Protein AF-A0A1S9B1S0-F1 (afdb_monomer)

pLDDT: mean 90.1, std 12.8, range [35.91, 98.56]

Foldseek 3Di:
DLDQQLLLLLQVVVCVVVVADSLLLSLLLSQLQVVCLVVLARDDRLCLDPVNLVVGQQVVSVVVSCLCLPFFLQLVLQLDDLLLQQLCAVVNPDHDPDDDDPSVVRSSVSSSSSNVSNLQLVLQQDCPRVVCVVPVQQQDWDQDPPPGTDGNSPVVVVVSSVVSVVSVVVVSVVSSVPGDGHQFGNHDDPSVVLVCCLQVVLQVQQLVQLVVPADPPPDPVSVVRSVSSSVSSSVSSSVVSSNVSRVVLVVCLPPVGNPGPNPPVVVPD

Solvent-accessible surface area (backbone atoms only — not comparable to full-atom values): 13798 Å² total; per-residue (Å²): 68,87,46,54,90,16,36,35,47,75,36,51,65,50,24,66,76,69,70,34,52,58,68,37,22,35,44,11,16,39,23,36,56,45,51,17,44,76,67,43,34,95,62,73,62,57,28,76,34,80,6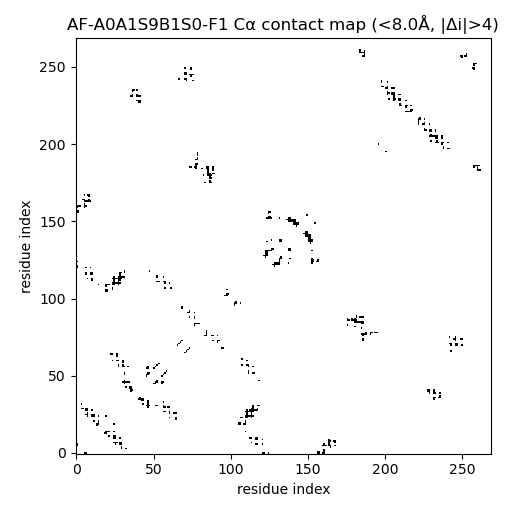6,18,42,62,75,41,20,42,58,51,30,53,50,51,50,47,46,36,70,74,36,27,46,49,48,55,35,20,64,41,59,71,79,54,12,16,22,43,30,60,72,41,70,52,79,74,75,78,46,76,66,70,42,40,50,48,44,52,50,16,20,49,55,10,31,50,44,32,51,61,51,32,17,49,33,36,89,84,14,68,50,20,68,74,38,64,72,29,63,39,71,38,85,33,92,97,66,60,62,44,35,39,17,53,52,49,13,56,48,46,21,55,51,18,42,53,50,46,52,52,49,52,55,54,52,44,73,68,36,72,68,43,98,63,36,60,58,51,87,61,37,68,57,55,51,47,51,42,53,51,48,12,46,51,52,7,50,54,49,19,66,72,72,39,65,75,81,81,43,72,67,32,45,51,52,29,52,47,25,26,52,32,28,22,54,39,40,36,51,52,44,42,46,54,49,13,50,54,49,52,63,75,15,51,99,85,46,53,75,62,73,75,70,77,82,70,81,79,120

Mean predicted aligned error: 5.95 Å

Sequence (269 aa):
MPFTFSHPAAALPLARWLRLSPSALFVGSLSPDFIYFLQLRASGEFGHTLPGLFLFCLPLSLLVLWLWHRVVKGPAVALLPAWAARRAAQAAAEPYPFGPGRRMLAVCTAVLVGAVTHDVWDAFTHQDGWVALHWPVLLRELPFPGFGTMPVYKLGQLGSTAVGGLLLAWWSWRWLRRQPPAPTAPALAGRIGWLATLLIGAAVLAVSYARWVAPPLESYLALRLFVLSIIVAFCSALWVGLLLFGWWYQQKAGPTGPALVRNSAAEQA

Radius of gyrati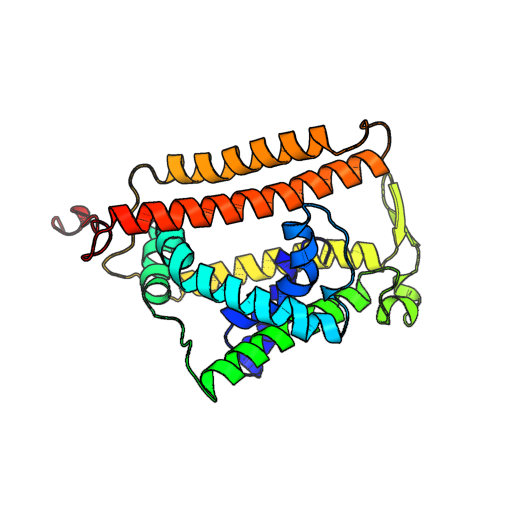on: 20.63 Å; Cα contacts (8 Å, |Δi|>4): 372; chains: 1; bounding box: 52×48×60 Å

Secondary structure (DSSP, 8-state):
--SGGGTHHHHHHHHHHTT--HHHHHHHHHSTTHHHHHHTSS---GGGSHHHIIIIIHHHHHHHHHHIIIIIHHHHHHTS-HHHHHHHHHHHHSPP---TTHHHHHHHHHHHHHHHHHHHHHTTTSTT-HHHHH-GGGG-EEEETTTEEEEHHHHHHHHHHHHHHHHHHHHHHHHHHHSPPPSS----TTHHHHHHHHHHHHHHHHHHHHHHHSPPS-SHHHHHHHHHHHHHHHHHHHHHHHHHHHHHHHHHH-TT-S-----GGGS--

Structure (mmCIF, N/CA/C/O backbone):
data_AF-A0A1S9B1S0-F1
#
_entry.id   AF-A0A1S9B1S0-F1
#
loop_
_atom_site.group_PDB
_atom_site.id
_atom_site.type_symbol
_atom_site.label_atom_id
_atom_site.label_alt_id
_atom_site.label_comp_id
_atom_site.label_asym_id
_atom_site.label_entity_id
_atom_site.label_seq_id
_atom_site.pdbx_PDB_ins_code
_atom_site.Cartn_x
_atom_site.Cartn_y
_atom_site.Cartn_z
_atom_site.occupancy
_atom_site.B_iso_or_equiv
_atom_site.auth_seq_id
_atom_site.auth_comp_id
_atom_site.auth_asym_id
_atom_site.auth_atom_id
_atom_site.pdbx_PDB_model_num
ATOM 1 N N . MET A 1 1 ? 0.860 -1.647 -12.698 1.00 60.78 1 MET A N 1
ATOM 2 C CA . MET A 1 1 ? 0.819 -0.178 -12.450 1.00 60.78 1 MET A CA 1
ATOM 3 C C . MET A 1 1 ? 2.111 0.187 -11.732 1.00 60.78 1 MET A C 1
ATOM 5 O O . MET A 1 1 ? 2.454 -0.504 -10.791 1.00 60.78 1 MET A O 1
ATOM 9 N N . PRO A 1 2 ? 2.853 1.234 -12.126 1.00 69.56 2 PRO A N 1
ATOM 10 C CA . PRO A 1 2 ? 4.216 1.452 -11.637 1.00 69.56 2 PRO A CA 1
ATOM 11 C C . PRO A 1 2 ? 4.242 1.759 -10.137 1.00 69.56 2 PRO A C 1
ATOM 13 O O . PRO A 1 2 ? 5.263 1.572 -9.484 1.00 69.56 2 PRO A O 1
ATOM 16 N N . PHE A 1 3 ? 3.119 2.233 -9.592 1.00 81.12 3 PHE A N 1
ATOM 17 C CA . PHE A 1 3 ? 2.922 2.371 -8.162 1.00 81.12 3 PHE A CA 1
ATOM 18 C C . PHE A 1 3 ? 1.945 1.309 -7.646 1.00 81.12 3 PHE A C 1
ATOM 20 O O . PHE A 1 3 ? 0.731 1.427 -7.855 1.00 81.12 3 PHE A O 1
ATOM 27 N N . THR A 1 4 ? 2.479 0.326 -6.913 1.00 85.50 4 THR A N 1
ATOM 28 C CA . THR A 1 4 ? 1.776 -0.832 -6.329 1.00 85.50 4 THR A CA 1
ATOM 29 C C . THR A 1 4 ? 0.458 -0.453 -5.652 1.00 85.50 4 THR A C 1
ATOM 31 O O . THR A 1 4 ? -0.572 -1.083 -5.874 1.00 85.50 4 THR A O 1
ATOM 34 N N . PHE A 1 5 ? 0.434 0.646 -4.888 1.00 91.56 5 PHE A N 1
ATOM 35 C CA . PHE A 1 5 ? -0.751 1.089 -4.140 1.00 91.56 5 PHE A CA 1
ATOM 36 C C . PHE A 1 5 ? -1.929 1.558 -5.010 1.00 91.56 5 PHE A C 1
ATOM 38 O O . PHE A 1 5 ? -2.992 1.869 -4.476 1.00 91.56 5 PHE A O 1
ATOM 45 N N . SER A 1 6 ? -1.772 1.584 -6.336 1.00 94.38 6 SER A N 1
ATOM 46 C CA . SER A 1 6 ? -2.860 1.848 -7.286 1.00 94.38 6 SER A CA 1
ATOM 47 C C . SER A 1 6 ? -3.636 0.576 -7.664 1.00 94.38 6 SER A C 1
ATOM 49 O O . SER A 1 6 ? -4.813 0.670 -8.012 1.00 94.38 6 SER A O 1
ATOM 51 N N . HIS A 1 7 ? -3.023 -0.612 -7.550 1.00 93.75 7 HIS A N 1
ATOM 52 C CA . HIS A 1 7 ? -3.628 -1.898 -7.931 1.00 93.75 7 HIS A CA 1
ATOM 53 C C . HIS A 1 7 ? -4.965 -2.221 -7.249 1.00 93.75 7 HIS A C 1
ATOM 55 O O . HIS A 1 7 ? -5.849 -2.757 -7.927 1.00 93.75 7 HIS A O 1
ATOM 61 N N . PRO A 1 8 ? -5.202 -1.847 -5.973 1.00 96.25 8 PRO A N 1
ATOM 62 C CA . PRO A 1 8 ? -6.504 -2.051 -5.353 1.00 96.25 8 PRO A CA 1
ATOM 63 C C . PRO A 1 8 ? -7.670 -1.426 -6.131 1.00 96.25 8 PRO A C 1
ATOM 65 O O . PRO A 1 8 ? -8.799 -1.896 -6.001 1.00 96.25 8 PRO A O 1
ATOM 68 N N . ALA A 1 9 ? -7.428 -0.407 -6.969 1.00 95.81 9 ALA A N 1
ATOM 69 C CA . ALA A 1 9 ? -8.456 0.190 -7.820 1.00 95.81 9 ALA A CA 1
ATOM 70 C C . ALA A 1 9 ? -9.045 -0.815 -8.824 1.00 95.81 9 ALA A C 1
ATOM 72 O O . ALA A 1 9 ? -10.255 -0.810 -9.047 1.00 95.81 9 ALA A O 1
ATOM 73 N N . ALA A 1 10 ? -8.208 -1.693 -9.389 1.00 93.75 10 ALA A N 1
ATOM 74 C CA . ALA A 1 10 ? -8.637 -2.740 -10.314 1.00 93.75 10 ALA A CA 1
ATOM 75 C C . ALA A 1 10 ? -9.393 -3.865 -9.589 1.00 93.75 10 ALA A C 1
ATOM 77 O O . ALA A 1 10 ? -10.340 -4.432 -10.131 1.00 93.75 10 ALA A O 1
ATOM 78 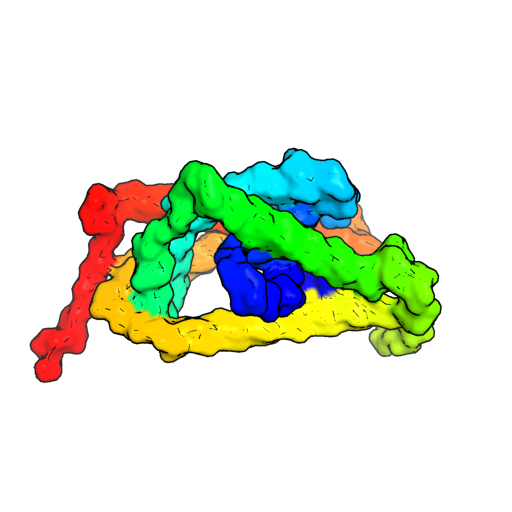N N . ALA A 1 11 ? -9.022 -4.154 -8.338 1.00 94.69 11 ALA A N 1
ATOM 79 C CA . ALA A 1 11 ? -9.658 -5.201 -7.543 1.00 94.69 11 ALA A CA 1
ATOM 80 C C . ALA A 1 11 ? -10.982 -4.749 -6.900 1.00 94.69 11 ALA A C 1
ATOM 82 O O . ALA A 1 11 ? -11.899 -5.548 -6.722 1.00 94.69 11 ALA A O 1
ATOM 83 N N . LEU A 1 12 ? -11.131 -3.464 -6.573 1.00 93.19 12 LEU A N 1
ATOM 84 C CA . LEU A 1 12 ? -12.275 -2.926 -5.831 1.00 93.19 12 LEU A CA 1
ATOM 85 C C . LEU A 1 12 ? -13.670 -3.319 -6.384 1.00 93.19 12 LEU A C 1
ATOM 87 O O . LEU A 1 12 ? -14.536 -3.651 -5.567 1.00 93.19 12 LEU A O 1
ATOM 91 N N . PRO A 1 13 ? -13.936 -3.342 -7.708 1.00 93.50 13 PRO A N 1
ATOM 92 C CA . PRO A 1 13 ? -15.216 -3.822 -8.240 1.00 93.50 13 PRO A CA 1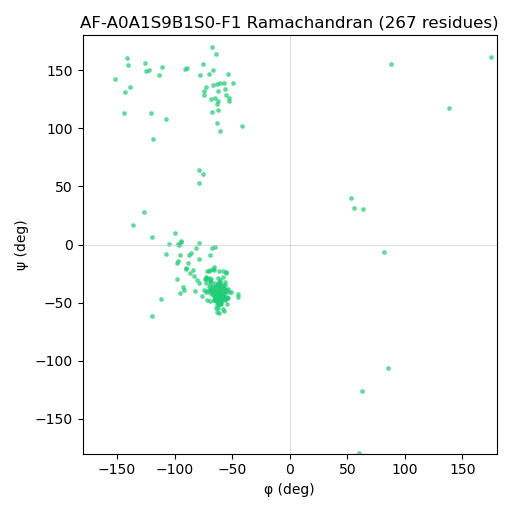
ATOM 93 C C . PRO A 1 13 ? -15.537 -5.274 -7.844 1.00 93.50 13 PRO A C 1
ATOM 95 O O . PRO A 1 13 ? -16.690 -5.595 -7.536 1.00 93.50 13 PRO A O 1
ATOM 98 N N . LEU A 1 14 ? -14.515 -6.134 -7.769 1.00 93.75 14 LEU A N 1
ATOM 99 C CA . LEU A 1 14 ? -14.654 -7.545 -7.400 1.00 93.75 14 LEU A CA 1
ATOM 100 C C . LEU A 1 14 ? -15.039 -7.721 -5.930 1.00 93.75 14 LEU A C 1
ATOM 102 O O . LEU A 1 14 ? -15.781 -8.649 -5.614 1.00 93.75 14 LEU A O 1
ATOM 106 N N . ALA A 1 15 ? -14.624 -6.806 -5.042 1.00 91.81 15 ALA A N 1
ATOM 107 C CA . ALA A 1 15 ? -15.026 -6.838 -3.633 1.00 91.81 15 ALA A CA 1
ATOM 108 C C . ALA A 1 15 ? -16.553 -6.876 -3.491 1.00 91.81 15 ALA A C 1
ATOM 110 O O . ALA A 1 15 ? -17.106 -7.673 -2.734 1.00 91.81 15 ALA A O 1
ATOM 111 N N . ARG A 1 16 ? -17.251 -6.034 -4.263 1.00 88.75 16 ARG A N 1
ATOM 112 C CA . ARG A 1 16 ? -18.715 -5.961 -4.235 1.00 88.75 16 ARG A CA 1
ATOM 113 C C . ARG A 1 16 ? -19.358 -7.126 -4.979 1.00 88.75 16 ARG A C 1
ATOM 115 O O . ARG A 1 16 ? -20.323 -7.689 -4.470 1.00 88.75 16 ARG A O 1
ATOM 122 N N . TRP A 1 17 ? -18.850 -7.466 -6.163 1.00 90.50 17 TRP A N 1
ATOM 123 C CA . TRP A 1 17 ? -19.460 -8.490 -7.013 1.00 90.50 17 TRP A CA 1
ATOM 124 C C . TRP A 1 17 ? -19.369 -9.889 -6.397 1.00 90.50 17 TRP A C 1
ATOM 126 O O . TRP A 1 17 ? -20.365 -10.605 -6.336 1.00 90.50 17 TRP A O 1
ATOM 136 N N . LEU A 1 18 ? -18.205 -10.229 -5.843 1.00 92.31 18 LEU A N 1
ATOM 137 C CA . LEU A 1 18 ? -17.923 -11.532 -5.240 1.00 92.31 18 LEU A CA 1
ATOM 138 C C . LEU A 1 18 ? -18.156 -11.557 -3.720 1.00 92.31 18 LEU A C 1
ATOM 140 O O . LEU A 1 18 ? -17.917 -12.575 -3.077 1.00 92.31 18 LEU A O 1
ATOM 144 N N . ARG A 1 19 ? -18.627 -10.444 -3.133 1.00 92.19 19 ARG A N 1
ATOM 145 C CA . ARG A 1 19 ? -18.838 -10.271 -1.681 1.00 92.19 19 ARG A CA 1
ATOM 146 C C . ARG A 1 19 ? -17.582 -10.593 -0.856 1.00 92.19 19 ARG A C 1
ATOM 148 O O . ARG A 1 19 ? -17.660 -11.199 0.212 1.00 92.19 19 ARG A O 1
ATOM 155 N N . LEU A 1 20 ? -16.423 -10.179 -1.361 1.00 94.00 20 LEU A N 1
ATOM 156 C CA . LEU A 1 20 ? -15.123 -10.387 -0.729 1.00 94.00 20 LEU A CA 1
ATOM 157 C C . LEU A 1 20 ? -14.787 -9.231 0.210 1.00 94.00 20 LEU A C 1
ATOM 159 O O . LEU A 1 20 ? -15.201 -8.091 -0.005 1.00 94.00 20 LEU A O 1
ATOM 163 N N . SER A 1 21 ? -13.993 -9.515 1.243 1.00 94.75 21 SER A N 1
ATOM 164 C CA . SER A 1 21 ? -13.505 -8.474 2.147 1.00 94.75 21 SER A CA 1
ATOM 165 C C . SER A 1 21 ? -12.622 -7.476 1.387 1.00 94.75 21 SER A C 1
ATOM 167 O O . SER A 1 21 ? -11.574 -7.884 0.876 1.00 94.75 21 SER A O 1
ATOM 169 N N . PRO A 1 22 ? -12.969 -6.172 1.364 1.00 94.88 22 PRO A N 1
ATOM 170 C CA . PRO A 1 22 ? -12.142 -5.161 0.714 1.00 94.88 22 PRO A CA 1
ATOM 171 C C . PRO A 1 22 ? -10.726 -5.103 1.288 1.00 94.88 22 PRO A C 1
ATOM 173 O O . PRO A 1 22 ? -9.777 -4.961 0.533 1.00 94.88 22 PRO A O 1
ATOM 176 N N . SER A 1 23 ? -10.562 -5.278 2.606 1.00 96.12 23 SER A N 1
ATOM 177 C CA . SER A 1 23 ? -9.239 -5.219 3.239 1.00 96.12 23 SER A CA 1
ATOM 178 C C . SER A 1 23 ? -8.335 -6.354 2.757 1.00 96.12 23 SER A C 1
ATOM 180 O O . SER A 1 23 ? -7.196 -6.108 2.370 1.00 96.12 23 SER A O 1
ATOM 182 N N . ALA A 1 24 ? -8.849 -7.590 2.727 1.00 97.81 24 ALA A N 1
ATOM 183 C CA . ALA A 1 24 ? -8.083 -8.743 2.252 1.00 97.81 24 ALA A CA 1
ATOM 184 C C . ALA A 1 24 ? -7.783 -8.666 0.757 1.00 97.81 24 ALA A C 1
ATOM 186 O O . ALA A 1 24 ? -6.663 -8.950 0.346 1.00 97.81 24 ALA A O 1
ATOM 187 N N . LEU A 1 25 ? -8.761 -8.224 -0.032 1.00 97.56 25 LEU A N 1
ATOM 188 C CA . LEU A 1 25 ? -8.594 -8.020 -1.462 1.00 97.56 25 LEU A CA 1
ATOM 189 C C . LEU A 1 25 ? -7.535 -6.953 -1.766 1.00 97.56 25 LEU A C 1
ATOM 191 O O . LEU A 1 25 ? -6.695 -7.151 -2.638 1.00 97.56 25 LEU A O 1
ATOM 195 N N . PHE A 1 26 ? -7.544 -5.848 -1.016 1.00 97.25 26 PHE A N 1
ATOM 196 C CA . PHE A 1 26 ? -6.576 -4.765 -1.165 1.00 97.25 26 PHE A CA 1
ATOM 197 C C . PHE A 1 26 ? -5.173 -5.258 -0.839 1.00 97.25 26 PHE A C 1
ATOM 199 O O . PHE A 1 26 ? -4.303 -5.158 -1.694 1.00 97.25 26 PHE A O 1
ATOM 206 N N . VAL A 1 27 ? -4.964 -5.847 0.343 1.00 98.12 27 VAL A N 1
ATOM 207 C CA . VAL A 1 27 ? -3.648 -6.384 0.730 1.00 98.12 27 VAL A CA 1
ATOM 208 C C . VAL A 1 27 ? -3.169 -7.435 -0.275 1.00 98.12 27 VAL A C 1
ATOM 210 O O . VAL A 1 27 ? -2.025 -7.365 -0.709 1.00 98.12 27 VAL A O 1
ATOM 213 N N . GLY A 1 28 ? -4.054 -8.329 -0.726 1.00 98.19 28 GLY A N 1
ATOM 214 C CA . GLY A 1 28 ? -3.740 -9.295 -1.778 1.00 98.19 28 GLY A CA 1
ATOM 215 C C . GLY A 1 28 ? -3.263 -8.635 -3.073 1.00 98.19 28 GLY A C 1
ATOM 216 O O . GLY A 1 28 ? -2.235 -9.027 -3.611 1.00 98.19 28 GLY A O 1
ATOM 217 N N . SER A 1 29 ? -3.930 -7.572 -3.532 1.00 97.88 29 SER A N 1
ATOM 218 C CA . SER A 1 29 ? -3.535 -6.833 -4.745 1.00 97.88 29 SER A CA 1
ATOM 219 C C . SER A 1 29 ? -2.234 -6.034 -4.630 1.00 97.88 29 SER A C 1
ATOM 221 O O . SER A 1 29 ? -1.750 -5.522 -5.634 1.00 97.88 29 SER A O 1
ATOM 223 N N . LEU A 1 30 ? -1.666 -5.910 -3.429 1.00 97.75 30 LEU A N 1
ATOM 224 C CA . LEU A 1 30 ? -0.335 -5.332 -3.212 1.00 97.75 30 LEU A CA 1
ATOM 225 C C . LEU A 1 30 ? 0.750 -6.410 -3.074 1.00 97.75 30 LEU A C 1
ATOM 227 O O . LEU A 1 30 ? 1.934 -6.094 -3.116 1.00 97.75 30 LEU A O 1
ATOM 231 N N . SER A 1 31 ? 0.349 -7.660 -2.835 1.00 98.06 31 SER A N 1
ATOM 232 C CA . SER A 1 31 ? 1.238 -8.689 -2.303 1.00 98.06 31 SER A CA 1
ATOM 233 C C . SER A 1 31 ? 2.288 -9.265 -3.255 1.00 98.06 31 SER A C 1
ATOM 235 O O . SER A 1 31 ? 3.361 -9.584 -2.734 1.00 98.06 31 SER A O 1
ATOM 237 N N . PRO A 1 32 ? 2.082 -9.346 -4.589 1.00 97.38 32 PRO A N 1
ATOM 238 C CA . PRO A 1 32 ? 3.158 -9.746 -5.503 1.00 97.38 32 PRO A CA 1
ATOM 239 C C . PRO A 1 32 ? 4.407 -8.866 -5.353 1.00 97.38 32 PRO A C 1
ATOM 241 O O . PRO A 1 32 ? 5.521 -9.374 -5.219 1.00 97.38 32 PRO A O 1
ATOM 244 N N . ASP A 1 33 ? 4.194 -7.562 -5.175 1.00 96.56 33 ASP A N 1
ATOM 245 C CA . ASP A 1 33 ? 5.246 -6.557 -5.002 1.00 96.56 33 ASP A CA 1
ATOM 246 C C . ASP A 1 33 ? 5.807 -6.466 -3.574 1.00 96.56 33 ASP A C 1
ATOM 248 O O . ASP A 1 33 ? 6.742 -5.701 -3.323 1.00 96.56 33 ASP A O 1
ATOM 252 N N . PHE A 1 34 ? 5.287 -7.219 -2.594 1.00 97.19 34 PHE A N 1
ATOM 253 C CA . PHE A 1 34 ? 5.815 -7.161 -1.222 1.00 97.19 34 PHE A CA 1
ATOM 254 C C . PHE A 1 34 ? 7.302 -7.496 -1.140 1.00 97.19 34 PHE A C 1
ATOM 256 O O . PHE A 1 34 ? 8.000 -6.974 -0.266 1.00 97.19 34 PHE A O 1
ATOM 263 N N . ILE A 1 35 ? 7.808 -8.302 -2.075 1.00 95.75 35 ILE A N 1
ATOM 264 C CA . ILE A 1 35 ? 9.230 -8.618 -2.152 1.00 95.75 35 ILE A CA 1
ATOM 265 C C . ILE A 1 35 ? 10.080 -7.365 -2.375 1.00 95.75 35 ILE A C 1
ATOM 267 O O . ILE A 1 35 ? 11.165 -7.270 -1.801 1.00 95.75 35 ILE A O 1
ATOM 271 N N . TYR A 1 36 ? 9.554 -6.361 -3.085 1.00 94.88 36 TYR A N 1
ATOM 272 C CA . TYR A 1 36 ? 10.272 -5.115 -3.313 1.00 94.88 36 TYR A CA 1
ATOM 273 C C . TYR A 1 36 ? 10.505 -4.367 -2.008 1.00 94.88 36 TYR A C 1
ATOM 275 O O . TYR A 1 36 ? 11.621 -3.950 -1.707 1.00 94.88 36 TYR A O 1
ATOM 283 N N . PHE A 1 37 ? 9.458 -4.257 -1.191 1.00 95.94 37 PHE A N 1
ATOM 284 C CA . PHE A 1 37 ? 9.498 -3.563 0.094 1.00 95.94 37 PHE A CA 1
ATOM 285 C C . PHE A 1 37 ? 10.347 -4.300 1.132 1.00 95.94 37 PHE A C 1
ATOM 287 O O . PHE A 1 37 ? 11.032 -3.652 1.924 1.00 95.94 37 PHE A O 1
ATOM 294 N N . LEU A 1 38 ? 10.350 -5.636 1.110 1.00 95.50 38 LEU A N 1
ATOM 295 C CA . LEU A 1 38 ? 11.205 -6.443 1.984 1.00 95.50 38 LEU A CA 1
ATOM 296 C C . LEU A 1 38 ? 12.688 -6.336 1.610 1.00 95.50 38 LEU A C 1
ATOM 298 O O . LEU A 1 38 ? 13.537 -6.277 2.495 1.00 95.50 38 LEU A O 1
ATOM 302 N N . GLN A 1 39 ? 13.004 -6.296 0.314 1.00 94.81 39 GLN A N 1
ATOM 303 C CA . GLN A 1 39 ? 14.382 -6.202 -0.180 1.00 94.81 39 GLN A CA 1
ATOM 304 C C . GLN A 1 39 ? 14.887 -4.761 -0.317 1.00 94.81 39 GLN A C 1
ATOM 306 O O . GLN A 1 39 ? 16.074 -4.553 -0.572 1.00 94.81 39 GLN A O 1
ATOM 311 N N . LEU A 1 40 ? 13.996 -3.774 -0.170 1.00 94.44 40 LEU A N 1
ATOM 312 C CA . LEU A 1 40 ? 14.238 -2.359 -0.461 1.00 94.44 40 LEU A CA 1
ATOM 313 C C . LEU A 1 40 ? 14.719 -2.115 -1.905 1.00 94.44 40 LEU A C 1
ATOM 315 O O . LEU A 1 40 ? 15.491 -1.196 -2.176 1.00 94.44 40 LEU A O 1
ATOM 319 N N . ARG A 1 41 ? 14.269 -2.958 -2.842 1.00 91.25 41 ARG A N 1
ATOM 320 C CA . ARG A 1 41 ? 14.666 -2.951 -4.256 1.00 91.25 41 ARG A CA 1
ATOM 321 C C . ARG A 1 41 ? 13.467 -3.300 -5.123 1.00 91.25 41 ARG A C 1
ATOM 323 O O . ARG A 1 41 ? 12.810 -4.292 -4.857 1.00 91.25 41 ARG A O 1
ATOM 330 N N . ALA A 1 42 ? 13.198 -2.529 -6.173 1.00 88.19 42 ALA A N 1
ATOM 331 C CA . ALA A 1 42 ? 12.110 -2.800 -7.121 1.00 88.19 42 ALA A CA 1
ATOM 332 C C . ALA A 1 42 ? 12.470 -3.954 -8.086 1.00 88.19 42 ALA A C 1
ATOM 334 O O . ALA A 1 42 ? 12.616 -3.745 -9.289 1.00 88.19 42 ALA A O 1
ATOM 335 N N . SER A 1 43 ? 12.716 -5.144 -7.534 1.00 87.12 43 SER A N 1
ATOM 336 C CA . SER A 1 43 ? 13.116 -6.360 -8.247 1.00 87.12 43 SER A CA 1
ATOM 337 C C . SER A 1 43 ? 12.656 -7.612 -7.502 1.00 87.12 43 SER A C 1
ATOM 339 O O . SER A 1 43 ? 12.766 -7.664 -6.278 1.00 87.12 43 SER A O 1
ATOM 341 N N . GLY A 1 44 ? 12.228 -8.643 -8.232 1.00 87.94 44 GLY A N 1
ATOM 342 C CA . GLY A 1 44 ? 11.855 -9.938 -7.662 1.00 87.94 44 GLY A CA 1
ATOM 343 C C . GLY A 1 44 ? 10.591 -10.505 -8.296 1.00 87.94 44 GLY A C 1
ATOM 344 O O . GLY A 1 44 ? 9.521 -9.934 -8.166 1.00 87.94 44 GLY A O 1
ATOM 345 N N . GLU A 1 45 ? 10.710 -11.661 -8.943 1.00 89.75 45 GLU A N 1
ATOM 346 C CA . GLU A 1 45 ? 9.610 -12.240 -9.729 1.00 89.75 45 GLU A CA 1
ATOM 347 C C . GLU A 1 45 ? 8.807 -13.292 -8.964 1.00 89.75 45 GLU A C 1
ATOM 349 O O . GLU A 1 45 ? 7.715 -13.660 -9.387 1.00 89.75 45 GLU A O 1
ATOM 354 N N . PHE A 1 46 ? 9.319 -13.787 -7.828 1.00 94.94 46 PHE A N 1
ATOM 355 C CA . PHE A 1 46 ? 8.712 -14.933 -7.147 1.00 94.94 46 PHE A CA 1
ATOM 356 C C . PHE A 1 46 ? 7.235 -14.691 -6.822 1.00 94.94 46 PHE A C 1
ATOM 358 O O . PHE A 1 46 ? 6.427 -15.581 -7.071 1.00 94.94 46 PHE A O 1
ATOM 365 N N . GLY A 1 47 ? 6.872 -13.489 -6.358 1.00 94.12 47 GLY A N 1
ATOM 366 C CA . GLY A 1 47 ? 5.490 -13.108 -6.043 1.00 94.12 47 GLY A CA 1
ATOM 367 C C . GLY A 1 47 ? 4.515 -13.156 -7.228 1.00 94.12 47 GLY A C 1
ATOM 368 O O . GLY A 1 47 ? 3.326 -13.344 -6.995 1.00 94.12 47 GLY A O 1
ATOM 369 N N . HIS A 1 48 ? 5.015 -13.075 -8.465 1.00 95.19 48 HIS A N 1
ATOM 370 C CA . HIS A 1 48 ? 4.241 -13.147 -9.713 1.00 95.19 48 HIS A CA 1
ATOM 371 C C . HIS A 1 48 ? 4.187 -14.562 -10.315 1.00 95.19 48 HIS A C 1
ATOM 373 O O . HIS A 1 48 ? 3.650 -14.782 -11.400 1.00 95.19 48 HIS A O 1
ATOM 379 N N . THR A 1 49 ? 4.771 -15.555 -9.639 1.00 95.56 49 THR A N 1
ATOM 380 C CA . THR A 1 49 ? 4.665 -16.959 -10.050 1.00 95.56 49 THR A CA 1
ATOM 381 C C . THR A 1 49 ? 3.463 -17.618 -9.386 1.00 95.56 49 THR A C 1
ATOM 383 O O . THR A 1 49 ? 3.115 -17.295 -8.249 1.00 95.56 49 THR A O 1
ATOM 386 N N . LEU A 1 50 ? 2.873 -18.626 -10.039 1.00 96.12 50 LEU A N 1
ATOM 387 C CA . LEU A 1 50 ? 1.774 -19.389 -9.442 1.00 96.12 50 LEU A CA 1
ATOM 388 C C . LEU A 1 50 ? 2.142 -19.967 -8.055 1.00 96.12 50 LEU A C 1
ATOM 390 O O . LEU A 1 50 ? 1.350 -19.782 -7.132 1.00 96.12 50 LEU A O 1
ATOM 394 N N . PRO A 1 51 ? 3.322 -20.591 -7.835 1.00 97.88 51 PRO A N 1
ATOM 395 C CA . PRO A 1 51 ? 3.740 -20.989 -6.491 1.00 97.88 51 PRO A CA 1
ATOM 396 C C . PRO A 1 51 ? 3.884 -19.807 -5.528 1.00 97.88 51 PRO A C 1
ATOM 398 O O . PRO A 1 51 ? 3.477 -19.917 -4.375 1.00 97.88 51 PRO A O 1
ATOM 401 N N . GLY A 1 52 ? 4.415 -18.671 -5.981 1.00 98.00 52 GLY A N 1
ATOM 402 C CA . GLY A 1 52 ? 4.566 -17.473 -5.157 1.00 98.00 52 GLY A CA 1
ATOM 403 C C . GLY A 1 52 ? 3.248 -16.891 -4.665 1.00 98.00 52 GLY A C 1
ATOM 404 O O . GLY A 1 52 ? 3.177 -16.471 -3.510 1.00 98.00 52 GLY A O 1
ATOM 405 N N . LEU A 1 53 ? 2.174 -16.964 -5.457 1.00 98.12 53 LEU A N 1
ATOM 406 C CA . LEU A 1 53 ? 0.841 -16.547 -5.009 1.00 98.12 53 LEU A CA 1
ATOM 407 C C . LEU A 1 53 ? 0.411 -17.269 -3.720 1.00 98.12 53 LEU A C 1
ATOM 409 O O . LEU A 1 53 ? -0.156 -16.657 -2.810 1.00 98.12 53 LEU A O 1
ATOM 413 N N . PHE A 1 54 ? 0.723 -18.561 -3.603 1.00 98.44 54 PHE A N 1
ATOM 414 C CA . PHE A 1 54 ? 0.357 -19.370 -2.438 1.00 98.44 54 PHE A CA 1
ATOM 415 C C . PHE A 1 54 ? 1.432 -19.389 -1.347 1.00 98.44 54 PHE A C 1
ATOM 417 O O . PHE A 1 54 ? 1.093 -19.356 -0.167 1.00 98.44 54 PHE A O 1
ATOM 424 N N . LEU A 1 55 ? 2.713 -19.451 -1.716 1.00 98.19 55 LEU A N 1
ATOM 425 C CA . LEU A 1 55 ? 3.827 -19.634 -0.779 1.00 98.19 55 LEU A CA 1
ATOM 426 C C . LEU A 1 55 ? 4.400 -18.315 -0.248 1.00 98.19 55 LEU A C 1
ATOM 428 O O . LEU A 1 55 ? 5.031 -18.313 0.805 1.00 98.19 55 LEU A O 1
ATOM 432 N N . PHE A 1 56 ? 4.175 -17.199 -0.943 1.00 98.12 56 PHE A N 1
ATOM 433 C CA . PHE A 1 56 ? 4.666 -15.875 -0.560 1.00 98.12 56 PHE A CA 1
ATOM 434 C C . PHE A 1 56 ? 3.521 -14.885 -0.333 1.00 98.12 56 PHE A C 1
ATOM 436 O O . PHE A 1 56 ? 3.327 -14.413 0.790 1.00 98.12 56 PHE A O 1
ATOM 443 N N . CYS A 1 57 ? 2.719 -14.617 -1.365 1.00 98.38 57 CYS A N 1
ATOM 444 C CA . CYS A 1 57 ? 1.683 -13.587 -1.338 1.00 98.38 57 CYS A CA 1
ATOM 445 C C . CYS A 1 57 ? 0.624 -13.873 -0.272 1.00 98.38 57 CYS A C 1
ATOM 447 O O . CYS A 1 57 ? 0.307 -12.999 0.538 1.00 98.38 57 CYS A O 1
ATOM 449 N N . LEU A 1 58 ? 0.108 -15.105 -0.222 1.00 98.50 58 LEU A N 1
ATOM 450 C CA . LEU A 1 58 ? -0.902 -15.506 0.752 1.00 98.50 58 LEU A CA 1
ATOM 451 C C . LEU A 1 58 ? -0.424 -15.396 2.217 1.00 98.50 58 LEU A C 1
ATOM 453 O O . LEU A 1 58 ? -1.052 -14.642 2.966 1.00 98.50 58 LEU A O 1
ATOM 457 N N . PRO A 1 59 ? 0.652 -16.077 2.668 1.00 98.38 59 PRO A N 1
ATOM 458 C CA . PRO A 1 59 ? 1.072 -16.011 4.068 1.00 98.38 59 PRO A CA 1
ATOM 459 C C . PRO A 1 59 ? 1.476 -14.596 4.491 1.00 98.38 59 PRO A C 1
ATOM 461 O O . PRO A 1 59 ? 1.086 -14.147 5.572 1.00 98.38 59 PRO A O 1
ATOM 464 N N . LEU A 1 60 ? 2.185 -13.857 3.632 1.00 98.44 60 LEU A N 1
ATOM 465 C CA . LEU A 1 60 ? 2.597 -12.493 3.951 1.00 98.44 60 LEU A CA 1
ATOM 466 C C . LEU A 1 60 ? 1.400 -11.536 4.013 1.00 98.44 60 LEU A C 1
ATOM 468 O O . LEU A 1 60 ? 1.326 -10.713 4.922 1.00 98.44 60 LEU A O 1
ATOM 472 N N . SER A 1 61 ? 0.410 -11.683 3.129 1.00 98.56 61 SER A N 1
ATOM 473 C CA . SER A 1 61 ? -0.837 -10.910 3.203 1.00 98.56 61 SER A CA 1
ATOM 474 C C . SER A 1 61 ? -1.616 -11.177 4.483 1.00 98.56 61 SER A C 1
ATOM 476 O O . SER A 1 61 ? -2.150 -10.242 5.073 1.00 98.56 61 SER A O 1
ATOM 478 N N . LEU A 1 62 ? -1.683 -12.431 4.941 1.00 98.38 62 LEU A N 1
ATOM 479 C CA . LEU A 1 62 ? -2.336 -12.765 6.209 1.00 98.38 62 LEU A CA 1
ATOM 480 C C . LEU A 1 62 ? -1.625 -12.096 7.394 1.00 98.38 62 LEU A C 1
ATOM 482 O O . LEU A 1 62 ? -2.299 -11.547 8.269 1.00 98.38 62 LEU A O 1
ATOM 486 N N . LEU A 1 63 ? -0.288 -12.069 7.390 1.00 98.25 63 LEU A N 1
ATOM 487 C CA . LEU A 1 63 ? 0.503 -11.347 8.389 1.00 98.25 63 LEU A CA 1
ATOM 488 C C . LEU A 1 63 ? 0.249 -9.833 8.330 1.00 98.25 63 LEU A C 1
ATOM 490 O O . LEU A 1 63 ? -0.041 -9.222 9.357 1.00 98.25 63 LEU A O 1
ATOM 494 N N . VAL A 1 64 ? 0.302 -9.226 7.141 1.00 98.38 64 VAL A N 1
ATOM 495 C CA . VAL A 1 64 ? 0.054 -7.787 6.947 1.00 98.38 64 VAL A CA 1
ATOM 496 C C . VAL A 1 64 ? -1.372 -7.411 7.350 1.00 98.38 64 VAL A C 1
ATOM 498 O O . VAL A 1 64 ? -1.565 -6.408 8.032 1.00 98.38 64 VAL A O 1
ATOM 501 N N . LEU A 1 65 ? -2.373 -8.227 7.010 1.00 97.94 65 LEU A N 1
ATOM 502 C CA . LEU A 1 65 ? -3.758 -8.037 7.449 1.00 97.94 65 LEU A CA 1
ATOM 503 C C . LEU A 1 65 ? -3.880 -8.110 8.965 1.00 97.94 65 LEU A C 1
ATOM 505 O O . LEU A 1 65 ? -4.575 -7.290 9.567 1.00 97.94 65 LEU A O 1
ATOM 509 N N . TRP A 1 66 ? -3.228 -9.092 9.587 1.00 97.81 66 TRP A N 1
ATOM 510 C CA . TRP A 1 66 ? -3.238 -9.232 11.036 1.00 97.81 66 TRP A CA 1
ATOM 511 C C . TRP A 1 66 ? -2.607 -8.005 11.700 1.00 97.81 66 TRP A C 1
ATOM 513 O O . TRP A 1 66 ? -3.251 -7.387 12.546 1.00 97.81 66 TRP A O 1
ATOM 523 N N . LEU A 1 67 ? -1.418 -7.586 11.257 1.00 97.94 67 LEU A N 1
ATOM 524 C CA . LEU A 1 67 ? -0.732 -6.390 11.753 1.00 97.94 67 LEU A CA 1
ATOM 525 C C . LEU A 1 67 ? -1.567 -5.125 11.539 1.00 97.94 67 LEU A C 1
ATOM 527 O O . LEU A 1 67 ? -1.727 -4.323 12.458 1.00 97.94 67 LEU A O 1
ATOM 531 N N . TRP A 1 68 ? -2.162 -4.965 10.356 1.00 97.62 68 TRP A N 1
ATOM 532 C CA . TRP A 1 68 ? -3.046 -3.845 10.061 1.00 97.62 68 TRP A CA 1
ATOM 533 C C . TRP A 1 68 ? -4.214 -3.803 11.043 1.00 97.62 68 TRP A C 1
ATOM 535 O O . TRP A 1 68 ? -4.401 -2.810 11.737 1.00 97.62 68 TRP A O 1
ATOM 545 N N . HIS A 1 69 ? -4.983 -4.883 11.163 1.00 96.06 69 HIS A N 1
ATOM 546 C CA . HIS A 1 69 ? -6.186 -4.880 11.989 1.00 96.06 69 HIS A CA 1
ATOM 547 C C . HIS A 1 69 ? -5.910 -4.880 13.494 1.00 96.06 69 HIS A C 1
ATOM 549 O O . HIS A 1 69 ? -6.751 -4.383 14.242 1.00 96.06 69 HIS A O 1
ATOM 555 N N . ARG A 1 70 ? -4.774 -5.428 13.941 1.00 94.94 70 ARG A N 1
ATOM 556 C CA . ARG A 1 70 ? -4.422 -5.525 15.364 1.00 94.94 70 ARG A CA 1
ATOM 557 C C . ARG A 1 70 ? -3.601 -4.355 15.872 1.00 94.94 70 ARG A C 1
ATOM 559 O O . ARG A 1 70 ? -3.811 -3.960 17.010 1.00 94.94 70 ARG A O 1
ATOM 566 N N . VAL A 1 71 ? -2.692 -3.817 15.065 1.00 95.75 71 VAL A N 1
ATOM 567 C CA . VAL A 1 71 ? -1.699 -2.827 15.510 1.00 95.75 71 VAL A CA 1
ATOM 568 C C . VAL A 1 71 ? -1.964 -1.460 14.893 1.00 95.75 71 VAL A C 1
ATOM 570 O O . VAL A 1 71 ? -1.979 -0.466 15.608 1.00 95.75 71 VAL A O 1
ATOM 573 N N . VAL A 1 72 ? -2.212 -1.387 13.583 1.00 96.69 72 VAL A N 1
ATOM 574 C CA . VAL A 1 72 ? -2.153 -0.104 12.857 1.00 96.69 72 VAL A CA 1
ATOM 575 C C . VAL A 1 72 ? -3.512 0.582 12.709 1.00 96.69 72 VAL A C 1
ATOM 577 O O . VAL A 1 72 ? -3.601 1.790 12.897 1.00 96.69 72 VAL A O 1
ATOM 580 N N . LYS A 1 73 ? -4.586 -0.155 12.399 1.00 94.94 73 LYS A N 1
ATOM 581 C CA . LYS A 1 73 ? -5.890 0.386 11.970 1.00 94.94 73 LYS A CA 1
ATOM 582 C C . LYS A 1 73 ? -6.458 1.410 12.953 1.00 94.94 73 LYS A C 1
ATOM 584 O O . LYS A 1 73 ? -6.836 2.502 12.545 1.00 94.94 73 LYS A O 1
ATOM 589 N N . GLY A 1 74 ? -6.525 1.062 14.238 1.00 92.25 74 GLY A N 1
ATOM 590 C CA . GLY A 1 74 ? -7.034 1.953 15.287 1.00 92.25 74 GLY A CA 1
ATOM 591 C C . GLY A 1 74 ? -6.175 3.213 15.455 1.00 92.25 74 GLY A C 1
ATOM 592 O O . GLY A 1 74 ? -6.688 4.317 15.269 1.00 92.25 74 GLY A O 1
ATOM 593 N N . PRO A 1 75 ? -4.869 3.074 15.743 1.00 93.69 75 PRO A N 1
ATOM 594 C CA . PRO A 1 75 ? -3.955 4.212 15.865 1.00 93.69 75 PRO A CA 1
ATOM 595 C C . PRO A 1 75 ? -3.896 5.102 14.616 1.00 93.69 75 PRO A C 1
ATOM 597 O O . PRO A 1 75 ? -3.860 6.325 14.733 1.00 93.69 75 PRO A O 1
ATOM 600 N N . ALA A 1 76 ? -3.964 4.526 13.413 1.00 95.19 76 ALA A N 1
ATOM 601 C CA . ALA A 1 76 ? -3.997 5.285 12.164 1.00 95.19 76 ALA A CA 1
ATOM 602 C C . ALA A 1 76 ? -5.226 6.203 12.066 1.00 95.19 76 ALA A C 1
ATOM 604 O O . ALA A 1 76 ? -5.123 7.303 11.526 1.00 95.19 76 ALA A O 1
ATOM 605 N N . VAL A 1 77 ? -6.372 5.819 12.644 1.00 95.19 77 VAL A N 1
ATOM 606 C CA . VAL A 1 77 ? -7.543 6.707 12.735 1.00 95.19 77 VAL A CA 1
ATOM 607 C C . VAL A 1 77 ? -7.275 7.922 13.626 1.00 95.19 77 VAL A C 1
ATOM 609 O O . VAL A 1 77 ? -7.759 9.008 13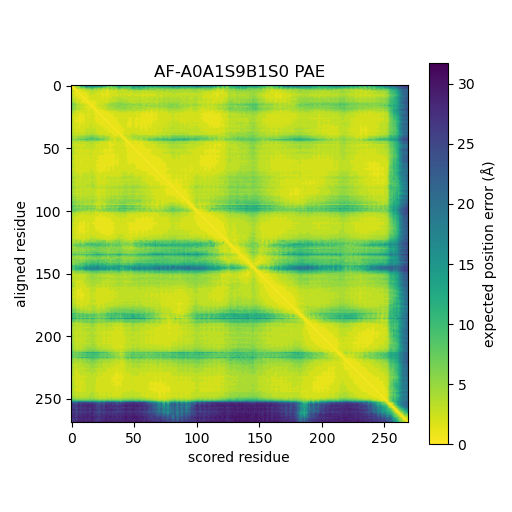.312 1.00 95.19 77 VAL A O 1
ATOM 612 N N . ALA A 1 78 ? -6.457 7.793 14.674 1.00 93.50 78 ALA A N 1
ATOM 613 C CA . ALA A 1 78 ? -6.072 8.922 15.527 1.00 93.50 78 ALA A CA 1
ATOM 614 C C . ALA A 1 78 ? -5.155 9.936 14.806 1.00 93.50 78 ALA A C 1
ATOM 616 O O . ALA A 1 78 ? -5.101 11.109 15.185 1.00 93.50 78 ALA A O 1
ATOM 617 N N . LEU A 1 79 ? -4.464 9.504 13.743 1.00 95.06 79 LEU A N 1
ATOM 618 C CA . LEU A 1 79 ? -3.661 10.371 12.872 1.00 95.06 79 LEU A CA 1
ATOM 619 C C . LEU A 1 79 ? -4.508 11.163 11.862 1.00 95.06 79 LEU A C 1
ATOM 621 O O . LEU A 1 79 ? -4.007 12.111 11.254 1.00 95.06 79 LEU A O 1
ATOM 625 N N . LEU A 1 80 ? -5.792 10.829 11.693 1.00 95.00 80 LEU A N 1
ATOM 626 C CA . LEU A 1 80 ? -6.679 11.539 10.775 1.00 95.00 80 LEU A CA 1
ATOM 627 C C . LEU A 1 80 ? -7.120 12.908 11.334 1.00 95.00 80 LEU A C 1
ATOM 629 O O . LEU A 1 80 ? -7.192 13.122 12.551 1.00 95.00 80 LEU A O 1
ATOM 633 N N . PRO A 1 81 ? -7.498 13.859 10.458 1.00 93.69 81 PRO A N 1
ATOM 634 C CA . PRO A 1 81 ? -8.250 15.040 10.870 1.00 93.69 81 PRO A CA 1
ATOM 635 C C . PRO A 1 81 ? -9.514 14.649 11.647 1.00 93.69 81 PRO A C 1
ATOM 637 O O . PRO A 1 81 ? -10.151 13.645 11.331 1.00 93.69 81 PRO A O 1
ATOM 640 N N . ALA A 1 82 ? -9.924 15.469 12.621 1.00 91.94 82 ALA A N 1
ATOM 641 C CA . ALA A 1 82 ? -11.010 15.131 13.551 1.00 91.94 82 ALA A CA 1
ATOM 642 C C . ALA A 1 82 ? -12.321 14.726 12.845 1.00 91.94 82 ALA A C 1
ATOM 644 O O . ALA A 1 82 ? -12.991 13.782 13.265 1.00 91.94 82 ALA A O 1
ATOM 645 N N . TRP A 1 83 ? -12.660 15.394 11.736 1.00 93.81 83 TRP A N 1
ATOM 646 C CA . TRP A 1 83 ? -13.849 15.077 10.940 1.00 93.81 83 TRP A CA 1
ATOM 647 C C . TRP A 1 83 ? -13.819 13.647 10.372 1.00 93.81 83 TRP A C 1
ATOM 649 O O . TRP A 1 83 ? -14.849 12.973 10.344 1.00 93.81 83 TRP A O 1
ATOM 659 N N . ALA A 1 84 ? -12.648 13.182 9.928 1.00 95.62 84 ALA A N 1
ATOM 660 C CA . ALA A 1 84 ? -12.456 11.863 9.336 1.00 95.62 84 ALA A CA 1
ATOM 661 C C . ALA A 1 84 ? -12.306 10.803 10.426 1.00 95.62 84 ALA A C 1
ATOM 663 O O . ALA A 1 84 ? -12.909 9.737 10.319 1.00 95.62 84 ALA A O 1
ATOM 664 N N . ALA A 1 85 ? -11.586 11.125 11.506 1.00 94.62 85 ALA A N 1
ATOM 665 C CA . ALA A 1 85 ? -11.411 10.241 12.651 1.00 94.62 85 ALA A CA 1
ATOM 666 C C . ALA A 1 85 ? -12.763 9.806 13.240 1.00 94.62 85 ALA A C 1
ATOM 668 O O . ALA A 1 85 ? -13.005 8.615 13.413 1.00 94.62 85 ALA A O 1
ATOM 669 N N . ARG A 1 86 ? -13.697 10.750 13.441 1.00 95.06 86 ARG A N 1
ATOM 670 C CA . ARG A 1 86 ? -15.061 10.455 13.925 1.00 95.06 86 ARG A CA 1
ATOM 671 C C . ARG A 1 86 ? -15.851 9.530 13.008 1.00 95.06 86 ARG A C 1
ATOM 673 O O . ARG A 1 86 ? -16.640 8.730 13.490 1.00 95.06 86 ARG A O 1
ATOM 680 N N . ARG A 1 87 ? -15.659 9.634 11.696 1.00 95.94 87 ARG A N 1
ATOM 681 C CA . ARG A 1 87 ? -16.381 8.822 10.704 1.00 95.94 87 ARG A CA 1
ATOM 682 C C . ARG A 1 87 ? -15.743 7.448 10.495 1.00 95.94 87 ARG A C 1
ATOM 684 O O . ARG A 1 87 ? -16.437 6.501 10.154 1.00 95.94 87 ARG A O 1
ATOM 691 N N . ALA A 1 88 ? -14.440 7.323 10.733 1.00 95.81 88 ALA A N 1
ATOM 692 C CA . ALA A 1 88 ? -13.723 6.052 10.668 1.00 95.81 88 ALA A CA 1
ATOM 693 C C . ALA A 1 88 ? -13.734 5.274 11.999 1.00 95.81 88 ALA A C 1
ATOM 695 O O . ALA A 1 88 ? -13.446 4.078 11.995 1.00 95.81 88 ALA A O 1
ATOM 696 N N . ALA A 1 89 ? -14.068 5.923 13.122 1.00 93.12 89 ALA A N 1
ATOM 697 C CA . ALA A 1 89 ? -13.966 5.359 14.470 1.00 93.12 89 ALA A CA 1
ATOM 698 C C . ALA A 1 89 ? -14.697 4.018 14.631 1.00 93.12 89 ALA A C 1
ATOM 700 O O . ALA A 1 89 ? -14.113 3.070 15.153 1.00 93.12 89 ALA A O 1
ATOM 701 N N . GLN A 1 90 ? -15.934 3.908 14.135 1.00 91.88 90 GLN A N 1
ATOM 702 C CA . GLN A 1 90 ? -16.707 2.667 14.237 1.00 91.88 90 GLN A CA 1
ATOM 703 C C . GLN A 1 90 ? -16.035 1.516 13.472 1.00 91.88 90 GLN A C 1
ATOM 705 O O . GLN A 1 90 ? -15.734 0.479 14.055 1.00 91.88 90 GLN A O 1
ATOM 710 N N . ALA A 1 91 ? -15.699 1.724 12.196 1.00 91.62 91 ALA A N 1
ATOM 711 C CA . ALA A 1 91 ? -15.016 0.716 11.381 1.00 91.62 91 ALA A CA 1
ATOM 712 C C . ALA A 1 91 ? -13.626 0.340 11.937 1.00 91.62 91 ALA A C 1
ATOM 714 O O . ALA A 1 91 ? -13.136 -0.778 11.749 1.00 91.62 91 ALA A O 1
ATOM 715 N N . ALA A 1 92 ? -12.961 1.271 12.625 1.00 91.31 92 ALA A N 1
ATOM 716 C CA . ALA A 1 92 ? -11.697 1.008 13.298 1.00 91.31 92 ALA A CA 1
ATOM 717 C C . ALA A 1 92 ? -11.872 0.128 14.542 1.00 91.31 92 ALA A C 1
ATOM 719 O O . ALA A 1 92 ? -11.058 -0.772 14.747 1.00 91.31 92 ALA A O 1
ATOM 720 N N . ALA A 1 93 ? -12.934 0.347 15.319 1.00 89.25 93 ALA A N 1
ATOM 721 C CA . ALA A 1 93 ? -13.261 -0.448 16.500 1.00 89.25 93 ALA A CA 1
ATOM 722 C C . ALA A 1 93 ? -13.788 -1.850 16.153 1.00 89.25 93 ALA A C 1
ATOM 724 O O . ALA A 1 93 ? -13.585 -2.789 16.919 1.00 89.25 93 ALA A O 1
ATOM 725 N N . GLU A 1 94 ? -14.428 -2.015 14.992 1.00 90.31 94 GLU A N 1
ATOM 726 C CA . GLU A 1 94 ? -14.947 -3.313 14.563 1.00 90.31 94 GLU A CA 1
ATOM 727 C C . GLU A 1 94 ? -13.814 -4.344 14.394 1.00 90.31 94 GLU A C 1
ATOM 729 O O . GLU A 1 94 ? -12.862 -4.114 13.630 1.00 90.31 94 GLU A O 1
ATOM 734 N N . PRO A 1 95 ? -13.876 -5.496 15.088 1.00 90.06 95 PRO A N 1
ATOM 735 C CA . PRO A 1 95 ? -12.878 -6.540 14.934 1.00 90.06 95 PRO A CA 1
ATOM 736 C C . PRO A 1 95 ? -12.974 -7.141 13.533 1.00 90.06 95 PRO A C 1
ATOM 738 O O . PRO A 1 95 ? -14.057 -7.414 13.016 1.00 90.06 95 PRO A O 1
ATOM 741 N N . TYR A 1 96 ? -11.822 -7.380 12.910 1.00 93.62 96 TYR A N 1
ATOM 742 C CA . TYR A 1 96 ? -11.804 -8.060 11.623 1.00 93.62 96 TYR A CA 1
ATOM 743 C C . TYR A 1 96 ? -12.133 -9.548 11.812 1.00 93.62 96 TYR A C 1
ATOM 745 O O . TYR A 1 96 ? -11.584 -10.160 12.734 1.00 93.62 96 TYR A O 1
ATOM 753 N N . PRO A 1 97 ? -12.992 -10.154 10.968 1.00 88.31 97 PRO A N 1
ATOM 754 C CA . PRO A 1 97 ? -13.534 -11.493 11.185 1.00 88.31 97 PRO A CA 1
ATOM 755 C C . PRO A 1 97 ? -12.539 -12.603 10.813 1.00 88.31 97 PRO A C 1
ATOM 757 O O . PRO A 1 97 ? -12.866 -13.521 10.059 1.00 88.31 97 PRO A O 1
ATOM 760 N N . PHE A 1 98 ? -11.325 -12.553 11.365 1.00 89.31 98 PHE A N 1
ATOM 761 C CA . PHE A 1 98 ? -10.452 -13.720 11.402 1.00 89.31 98 PHE A CA 1
ATOM 762 C C . PHE A 1 98 ? -11.181 -14.861 12.125 1.00 89.31 98 PHE A C 1
ATOM 764 O O . PHE A 1 98 ? -11.863 -14.649 13.130 1.00 89.31 98 PHE A O 1
ATOM 771 N N . GLY A 1 99 ? -11.062 -16.080 11.613 1.00 89.06 99 GLY A N 1
ATOM 772 C CA . GLY A 1 99 ? -11.666 -17.247 12.245 1.00 89.06 99 GLY A CA 1
ATOM 773 C C . GLY A 1 99 ? -11.493 -18.506 11.407 1.00 89.06 99 GLY A C 1
ATOM 774 O O . GLY A 1 99 ? -11.217 -18.399 10.215 1.00 89.06 99 GLY A O 1
ATOM 775 N N . PRO A 1 100 ? -11.650 -19.693 12.007 1.00 93.19 100 PRO A N 1
ATOM 776 C CA . PRO A 1 100 ? -11.430 -20.961 11.323 1.00 93.19 100 PRO A CA 1
ATOM 777 C C . PRO A 1 100 ? -12.470 -21.239 10.224 1.00 93.19 100 PRO A C 1
ATOM 779 O O . PRO A 1 100 ? -13.498 -20.563 10.098 1.00 93.19 100 PRO A O 1
ATOM 782 N N . GLY A 1 101 ? -12.198 -22.274 9.425 1.00 94.62 101 GLY A N 1
ATOM 783 C CA . GLY A 1 101 ? -13.125 -22.809 8.429 1.00 94.62 101 GLY A CA 1
ATOM 784 C C . GLY A 1 101 ? -13.479 -21.801 7.335 1.00 94.62 101 GLY A C 1
ATOM 785 O O . GLY A 1 101 ? -12.604 -21.223 6.692 1.00 94.62 101 GLY A O 1
ATOM 786 N N . ARG A 1 102 ? -14.784 -21.579 7.126 1.00 94.25 102 ARG A N 1
ATOM 787 C CA . ARG A 1 102 ? -15.305 -20.732 6.037 1.00 94.25 102 ARG A CA 1
ATOM 788 C C . ARG A 1 102 ? -14.824 -19.280 6.109 1.00 94.25 102 ARG A C 1
ATOM 790 O O . ARG A 1 102 ? -14.674 -18.655 5.065 1.00 94.25 102 ARG A O 1
ATOM 797 N N . ARG A 1 103 ? -14.570 -18.746 7.312 1.00 93.62 103 ARG A N 1
ATOM 798 C CA . ARG A 1 103 ? -14.077 -17.367 7.476 1.00 93.62 103 ARG A CA 1
ATOM 799 C C . ARG A 1 103 ? -12.646 -17.227 6.963 1.00 93.62 103 ARG A C 1
ATOM 801 O O . ARG A 1 103 ? -12.393 -16.343 6.153 1.00 93.62 103 ARG A O 1
ATOM 808 N N . MET A 1 104 ? -11.745 -18.126 7.368 1.00 95.94 104 MET A N 1
ATOM 809 C CA . MET A 1 104 ? -10.370 -18.142 6.859 1.00 95.94 104 MET A CA 1
ATOM 810 C C . MET A 1 104 ? -10.353 -18.369 5.352 1.00 95.94 104 MET A C 1
ATOM 812 O O . MET A 1 104 ? -9.681 -17.630 4.643 1.00 95.94 104 MET A O 1
ATOM 816 N N . LEU A 1 105 ? -11.149 -19.322 4.854 1.00 96.31 105 LEU A N 1
ATOM 817 C CA . LEU A 1 105 ? -11.246 -19.577 3.419 1.00 96.31 105 LEU A CA 1
ATOM 818 C C . LEU A 1 105 ? -11.652 -18.312 2.651 1.00 96.31 105 LEU A C 1
ATOM 820 O O . LEU A 1 105 ? -10.986 -17.963 1.687 1.00 96.31 105 LEU A O 1
ATOM 824 N N . ALA A 1 106 ? -12.667 -17.576 3.114 1.00 96.12 106 ALA A N 1
ATOM 825 C CA . ALA A 1 106 ? -13.088 -16.329 2.477 1.00 96.12 106 ALA A CA 1
ATOM 826 C C . ALA A 1 106 ? -11.990 -15.247 2.485 1.00 96.12 106 ALA A C 1
ATOM 828 O O . ALA A 1 106 ? -11.839 -14.522 1.501 1.00 96.12 106 ALA A O 1
ATOM 829 N N . VAL A 1 107 ? -11.206 -15.142 3.566 1.00 97.56 107 VAL A N 1
ATOM 830 C CA . VAL A 1 107 ? -10.056 -14.223 3.636 1.00 97.56 107 VAL A CA 1
ATOM 831 C C . VAL A 1 107 ? -8.968 -14.644 2.648 1.00 97.56 107 VAL A C 1
ATOM 833 O O . VAL A 1 107 ? -8.511 -13.804 1.876 1.00 97.56 107 VAL A O 1
ATOM 836 N N . CYS A 1 108 ? -8.596 -15.926 2.614 1.00 97.88 108 CYS A N 1
ATOM 837 C CA . CYS A 1 108 ? -7.605 -16.453 1.676 1.00 97.88 108 CYS A CA 1
ATOM 838 C C . CYS A 1 108 ? -8.048 -16.276 0.219 1.00 97.88 108 CYS A C 1
ATOM 840 O O . CYS A 1 108 ? -7.263 -15.821 -0.606 1.00 97.88 108 CYS A O 1
ATOM 842 N N . THR A 1 109 ? -9.315 -16.562 -0.097 1.00 97.44 109 THR A N 1
ATOM 843 C CA . THR A 1 109 ? -9.880 -16.333 -1.432 1.00 97.44 109 THR A CA 1
ATOM 844 C C . THR A 1 109 ? -9.811 -14.858 -1.807 1.00 97.44 109 THR A C 1
ATOM 846 O O . THR A 1 109 ? -9.383 -14.542 -2.910 1.00 97.44 109 THR A O 1
ATOM 849 N N . ALA A 1 110 ? -10.169 -13.944 -0.901 1.00 98.06 110 ALA A N 1
ATOM 850 C CA . ALA A 1 110 ? -10.066 -12.512 -1.169 1.00 98.06 110 ALA A CA 1
ATOM 851 C C . ALA A 1 110 ? -8.617 -12.075 -1.437 1.00 98.06 110 ALA A C 1
ATOM 853 O O . ALA A 1 110 ? -8.381 -11.334 -2.386 1.00 98.06 110 ALA A O 1
ATOM 854 N N . VAL A 1 111 ? -7.651 -12.567 -0.655 1.00 98.50 111 VAL A N 1
ATOM 855 C CA . VAL A 1 111 ? -6.221 -12.299 -0.881 1.00 98.50 111 VAL A CA 1
ATOM 856 C C . VAL A 1 111 ? -5.778 -12.795 -2.258 1.00 98.50 111 VAL A C 1
ATOM 858 O O . VAL A 1 111 ? -5.210 -12.022 -3.025 1.00 98.50 111 VAL A O 1
ATOM 861 N N . LEU A 1 112 ? -6.071 -14.054 -2.596 1.00 98.50 112 LEU A N 1
ATOM 862 C CA . LEU A 1 112 ? -5.649 -14.655 -3.863 1.00 98.50 112 LEU A CA 1
ATOM 863 C C . LEU A 1 112 ? -6.302 -13.973 -5.066 1.00 98.50 112 LEU A C 1
ATOM 865 O O . LEU A 1 112 ? -5.618 -13.687 -6.039 1.00 98.50 112 LEU A O 1
ATOM 869 N N . VAL A 1 113 ? -7.596 -13.642 -4.993 1.00 98.31 113 VAL A N 1
ATOM 870 C CA . VAL A 1 113 ? -8.271 -12.863 -6.046 1.00 98.31 113 VAL A CA 1
ATOM 871 C C . VAL A 1 113 ? -7.612 -11.493 -6.206 1.00 98.31 113 VAL A C 1
ATOM 873 O O . VAL A 1 113 ? -7.436 -11.027 -7.329 1.00 98.31 113 VAL A O 1
ATOM 876 N N . GLY A 1 114 ? -7.204 -10.858 -5.104 1.00 98.19 114 GLY A N 1
ATOM 877 C CA . GLY A 1 114 ? -6.467 -9.597 -5.135 1.00 98.19 114 GLY A CA 1
ATOM 878 C C . GLY A 1 114 ? -5.130 -9.738 -5.859 1.00 98.19 114 GLY A C 1
ATOM 879 O O . GLY A 1 114 ? -4.857 -8.967 -6.775 1.00 98.19 114 GLY A O 1
ATOM 880 N N . ALA A 1 115 ? -4.339 -10.747 -5.492 1.00 98.12 115 ALA A N 1
ATOM 881 C CA . ALA A 1 115 ? -3.029 -11.008 -6.087 1.00 98.12 115 ALA A CA 1
ATOM 882 C C . ALA A 1 115 ? -3.133 -11.383 -7.577 1.00 98.12 115 ALA A C 1
ATOM 884 O O . ALA A 1 115 ? -2.426 -10.825 -8.404 1.00 98.12 115 ALA A O 1
ATOM 885 N N . VAL A 1 116 ? -4.106 -12.215 -7.957 1.00 97.38 116 VAL A N 1
ATOM 886 C CA . VAL A 1 116 ? -4.378 -12.518 -9.373 1.00 97.38 116 VAL A CA 1
ATOM 887 C C . VAL A 1 116 ? -4.798 -11.262 -10.137 1.00 97.38 116 VAL A C 1
ATOM 889 O O . VAL A 1 116 ? -4.380 -11.064 -11.271 1.00 97.38 116 VAL A O 1
ATOM 892 N N . THR A 1 117 ? -5.596 -10.377 -9.529 1.00 96.50 117 THR A N 1
ATOM 893 C CA . THR A 1 117 ? -5.970 -9.106 -10.173 1.00 96.50 117 THR A CA 1
ATOM 894 C C . THR A 1 117 ? -4.747 -8.225 -10.422 1.00 96.50 117 THR A C 1
ATOM 896 O O . THR A 1 117 ? -4.699 -7.525 -11.432 1.00 96.50 117 THR A O 1
ATOM 899 N N . HIS A 1 118 ? -3.758 -8.265 -9.525 1.00 95.88 118 HIS A N 1
ATOM 900 C CA . HIS A 1 118 ? -2.492 -7.569 -9.707 1.00 95.88 118 HIS A CA 1
ATOM 901 C C . HIS A 1 118 ? -1.744 -8.095 -10.940 1.00 95.88 118 HIS A C 1
ATOM 903 O O . HIS A 1 118 ? -1.485 -7.307 -11.849 1.00 95.88 118 HIS A O 1
ATOM 909 N N . ASP A 1 119 ? -1.502 -9.407 -11.015 1.00 95.06 119 ASP A N 1
ATOM 910 C CA . ASP A 1 119 ? -0.780 -10.035 -12.133 1.00 95.06 119 ASP A CA 1
ATOM 911 C C . ASP A 1 119 ? -1.500 -9.846 -13.471 1.00 95.06 119 ASP A C 1
ATOM 913 O O . ASP A 1 119 ? -0.880 -9.518 -14.483 1.00 95.06 119 ASP A O 1
ATOM 917 N N . VAL A 1 120 ? -2.831 -9.990 -13.479 1.00 94.06 120 VAL A N 1
ATOM 918 C CA . VAL A 1 120 ? -3.647 -9.743 -14.675 1.00 94.06 120 VAL A CA 1
ATOM 919 C C . VAL A 1 120 ? -3.457 -8.314 -15.163 1.00 94.06 120 VAL A C 1
ATOM 921 O O . VAL A 1 120 ? -3.313 -8.107 -16.363 1.00 94.06 120 VAL A O 1
ATOM 924 N N . TRP A 1 121 ? -3.441 -7.326 -14.265 1.00 93.75 121 TRP A N 1
ATOM 925 C CA . TRP A 1 121 ? -3.250 -5.931 -14.658 1.00 93.75 121 TRP A CA 1
ATOM 926 C C . TRP A 1 121 ? -1.825 -5.656 -15.150 1.00 93.75 121 TRP A C 1
ATOM 928 O O . TRP A 1 121 ? -1.615 -4.894 -16.098 1.00 93.75 121 TRP A O 1
ATOM 938 N N . ASP A 1 122 ? -0.836 -6.303 -14.543 1.00 91.44 122 ASP A N 1
ATOM 939 C CA . ASP A 1 122 ? 0.558 -6.169 -14.942 1.00 91.44 122 ASP A CA 1
ATOM 940 C C . ASP A 1 122 ? 0.871 -6.815 -16.283 1.00 91.44 122 ASP A C 1
ATOM 942 O O . ASP A 1 122 ? 1.674 -6.254 -17.032 1.00 91.44 122 ASP A O 1
ATOM 946 N N . ALA A 1 123 ? 0.140 -7.859 -16.672 1.00 88.94 123 ALA A N 1
ATOM 947 C CA . ALA A 1 123 ? 0.246 -8.454 -17.999 1.00 88.94 123 ALA A CA 1
ATOM 948 C C . ALA A 1 123 ? -0.041 -7.461 -19.149 1.00 88.94 123 ALA A C 1
ATOM 950 O O . ALA A 1 123 ? 0.433 -7.683 -20.263 1.00 88.94 123 ALA A O 1
ATOM 951 N N . PHE A 1 124 ? -0.780 -6.368 -18.899 1.00 87.94 124 PHE A N 1
ATOM 952 C CA . PHE A 1 124 ? -1.019 -5.286 -19.870 1.00 87.94 124 PHE A CA 1
ATOM 953 C C . PHE A 1 124 ? 0.026 -4.167 -19.820 1.00 87.94 124 PHE A C 1
ATOM 955 O O . PHE A 1 124 ? 0.106 -3.365 -20.750 1.00 87.94 124 PHE A O 1
ATOM 962 N N . THR A 1 125 ? 0.760 -4.039 -18.712 1.00 84.44 125 THR A N 1
ATOM 963 C CA . THR A 1 125 ? 1.537 -2.827 -18.392 1.00 84.44 125 THR A CA 1
ATOM 964 C C . THR A 1 125 ? 3.035 -3.068 -18.246 1.00 84.44 125 THR A C 1
ATOM 966 O O . THR A 1 125 ? 3.765 -2.132 -17.920 1.00 84.44 125 THR A O 1
ATOM 969 N N . HIS A 1 126 ? 3.501 -4.281 -18.540 1.00 82.06 126 HIS A N 1
ATOM 970 C CA . HIS A 1 126 ? 4.910 -4.660 -18.556 1.00 82.06 126 HIS A CA 1
ATOM 971 C C . HIS A 1 126 ? 5.322 -5.197 -19.927 1.00 82.06 126 HIS A C 1
ATOM 973 O O . HIS A 1 126 ? 4.506 -5.752 -20.657 1.00 82.06 126 HIS A O 1
ATOM 979 N N . GLN A 1 127 ? 6.596 -5.008 -20.275 1.00 81.31 127 GLN A N 1
ATOM 980 C CA . GLN A 1 127 ? 7.162 -5.381 -21.580 1.00 81.31 127 GLN A CA 1
ATOM 981 C C . GLN A 1 127 ? 7.093 -6.889 -21.861 1.00 81.31 127 GLN A C 1
ATOM 983 O O . GLN A 1 127 ? 6.912 -7.310 -22.996 1.00 81.31 127 GLN A O 1
ATOM 988 N N . ASP A 1 128 ? 7.228 -7.682 -20.807 1.00 80.94 128 ASP A N 1
ATOM 989 C CA . ASP A 1 128 ? 7.201 -9.140 -20.741 1.00 80.94 128 ASP A CA 1
ATOM 990 C C . ASP A 1 128 ? 5.818 -9.678 -20.339 1.00 80.94 128 ASP A C 1
ATOM 992 O O . ASP A 1 128 ? 5.603 -10.887 -20.260 1.00 80.94 128 ASP A O 1
ATOM 996 N N . GLY A 1 129 ? 4.852 -8.780 -20.124 1.00 81.94 129 GLY A N 1
ATOM 997 C CA . GLY A 1 129 ? 3.483 -9.137 -19.799 1.00 81.94 129 GLY A CA 1
ATOM 998 C C . GLY A 1 129 ? 2.831 -9.921 -20.936 1.00 81.94 129 GLY A C 1
ATOM 999 O O . GLY A 1 129 ? 2.865 -9.507 -22.096 1.00 81.94 129 GLY A O 1
ATOM 1000 N N . TRP A 1 130 ? 2.183 -11.043 -20.603 1.00 86.25 130 TRP A N 1
ATOM 1001 C CA . TRP A 1 130 ? 1.574 -11.926 -21.603 1.00 86.25 130 TRP A CA 1
ATOM 1002 C C . TRP A 1 130 ? 0.630 -11.174 -22.553 1.00 86.25 130 TRP A C 1
ATOM 1004 O O . TRP A 1 130 ? 0.676 -11.401 -23.760 1.00 86.25 130 TRP A O 1
ATOM 1014 N N . VAL A 1 131 ? -0.177 -10.228 -22.056 1.00 86.56 131 VAL A N 1
ATOM 1015 C CA . VAL A 1 131 ? -1.089 -9.458 -22.918 1.00 86.56 131 VAL A CA 1
ATOM 1016 C C . VAL A 1 131 ? -0.336 -8.447 -23.783 1.00 86.56 131 VAL A C 1
ATOM 1018 O O . VAL A 1 131 ? -0.646 -8.322 -24.966 1.00 86.56 131 VAL A O 1
ATOM 1021 N N . ALA A 1 132 ? 0.669 -7.758 -23.236 1.00 83.06 132 ALA A N 1
ATOM 1022 C CA . ALA A 1 132 ? 1.512 -6.839 -24.001 1.00 83.06 132 ALA A CA 1
ATOM 1023 C C . ALA A 1 132 ? 2.196 -7.537 -25.187 1.00 83.06 132 ALA A C 1
ATOM 1025 O O . ALA A 1 132 ? 2.218 -6.989 -26.288 1.00 83.06 132 ALA A O 1
ATOM 1026 N N . LEU A 1 133 ? 2.664 -8.772 -24.988 1.00 86.44 133 LEU A N 1
ATOM 1027 C CA . LEU A 1 133 ? 3.294 -9.583 -26.033 1.00 86.44 133 LEU A CA 1
ATOM 1028 C C . LEU A 1 133 ? 2.312 -10.049 -27.124 1.00 86.44 133 LEU A C 1
ATOM 1030 O O . LEU A 1 133 ? 2.707 -10.178 -28.280 1.00 86.44 133 LEU A O 1
ATOM 1034 N N . HIS A 1 134 ? 1.038 -10.276 -26.787 1.00 89.50 134 HIS A N 1
ATOM 1035 C CA . HIS A 1 134 ? 0.019 -10.757 -27.736 1.00 89.50 134 HIS A CA 1
ATOM 1036 C C . HIS A 1 134 ? -0.823 -9.639 -28.365 1.00 89.50 134 HIS A C 1
ATOM 1038 O O . HIS A 1 134 ? -1.570 -9.891 -29.310 1.00 89.50 134 HIS A O 1
ATOM 1044 N N . TRP A 1 135 ? -0.702 -8.400 -27.880 1.00 89.69 135 TRP A N 1
ATOM 1045 C CA . TRP A 1 135 ? -1.381 -7.235 -28.440 1.00 89.69 135 TRP A CA 1
ATOM 1046 C C . TRP A 1 135 ? -0.349 -6.198 -28.919 1.00 89.69 135 TRP A C 1
ATOM 1048 O O . TRP A 1 135 ? -0.009 -5.275 -28.174 1.00 89.69 135 TRP A O 1
ATOM 1058 N N . PRO A 1 136 ? 0.096 -6.257 -30.194 1.00 86.12 136 PRO A N 1
ATOM 1059 C CA . PRO A 1 136 ? 1.204 -5.444 -30.715 1.00 86.12 136 PRO A CA 1
ATOM 1060 C C . PRO A 1 136 ? 1.050 -3.927 -30.548 1.00 86.12 136 PRO A C 1
ATOM 1062 O O . PRO A 1 136 ? 2.044 -3.209 -30.481 1.00 86.12 136 PRO A O 1
ATOM 1065 N N . VAL A 1 137 ? -0.186 -3.416 -30.443 1.00 90.88 137 VAL A N 1
ATOM 1066 C CA . VAL A 1 137 ? -0.435 -1.992 -30.151 1.00 90.88 137 VAL A CA 1
ATOM 1067 C C . VAL A 1 137 ? 0.234 -1.532 -28.855 1.00 90.88 137 VAL A C 1
ATOM 1069 O O . VAL A 1 137 ? 0.637 -0.378 -28.775 1.00 90.88 137 VAL A O 1
ATOM 1072 N N . LEU A 1 138 ? 0.357 -2.412 -27.854 1.00 87.88 138 LEU A N 1
ATOM 1073 C CA . LEU A 1 138 ? 0.929 -2.091 -26.548 1.00 87.88 138 LEU A CA 1
ATOM 1074 C C . LEU A 1 138 ? 2.450 -1.911 -26.625 1.00 87.88 138 LEU A C 1
ATOM 1076 O O . LEU A 1 138 ? 3.007 -1.101 -25.886 1.00 87.88 138 LEU A O 1
ATOM 1080 N N . LEU A 1 139 ? 3.107 -2.598 -27.561 1.00 89.38 139 LEU A N 1
ATOM 1081 C CA . LEU A 1 139 ? 4.544 -2.478 -27.828 1.00 89.38 139 LEU A CA 1
ATOM 1082 C C . LEU A 1 139 ? 4.880 -1.329 -28.789 1.00 89.38 139 LEU A C 1
ATOM 1084 O O . LEU A 1 139 ? 6.052 -1.030 -29.003 1.00 89.38 139 LEU A O 1
ATOM 1088 N N . ARG A 1 140 ? 3.873 -0.672 -29.381 1.00 91.62 140 ARG A N 1
ATOM 1089 C CA . ARG A 1 140 ? 4.098 0.451 -30.292 1.00 91.62 140 ARG A CA 1
ATOM 1090 C C . ARG A 1 140 ? 4.731 1.620 -29.542 1.00 91.62 140 ARG A C 1
ATOM 1092 O O . ARG A 1 140 ? 4.170 2.123 -28.571 1.00 91.62 140 ARG A O 1
ATOM 1099 N N . GLU A 1 141 ? 5.858 2.090 -30.053 1.00 92.12 141 GLU A N 1
ATOM 1100 C CA . GLU A 1 141 ? 6.517 3.313 -29.604 1.00 92.12 141 GLU A CA 1
ATOM 1101 C C . GLU A 1 141 ? 5.750 4.547 -30.100 1.00 92.12 141 GLU A C 1
ATOM 1103 O O . GLU A 1 141 ? 5.432 4.671 -31.288 1.00 92.12 141 GLU A O 1
ATOM 1108 N N . LEU A 1 142 ? 5.442 5.465 -29.185 1.00 91.88 142 LEU A N 1
ATOM 1109 C CA . LEU A 1 142 ? 4.842 6.762 -29.493 1.00 91.88 142 LEU A CA 1
ATOM 1110 C C . LEU A 1 142 ? 5.826 7.889 -29.168 1.00 91.88 142 LEU A C 1
ATOM 1112 O O . LEU A 1 142 ? 6.559 7.773 -28.185 1.00 91.88 142 LEU A O 1
ATOM 1116 N N . PRO A 1 143 ? 5.831 9.000 -29.929 1.00 91.50 143 PRO A N 1
ATOM 1117 C CA . PRO A 1 143 ? 6.606 10.182 -29.570 1.00 91.50 143 PRO A CA 1
ATOM 1118 C C . PRO A 1 143 ? 6.239 10.669 -28.163 1.00 91.50 143 PRO A C 1
ATOM 1120 O O . PRO A 1 143 ? 5.062 10.876 -27.860 1.00 91.50 143 PRO A O 1
ATOM 1123 N N . PHE A 1 144 ? 7.243 10.874 -27.314 1.00 84.56 144 PHE A N 1
ATOM 1124 C CA . PHE A 1 144 ? 7.081 11.368 -25.953 1.00 84.56 144 PHE A CA 1
ATOM 1125 C C . PHE A 1 144 ? 7.859 12.683 -25.777 1.00 84.56 144 PHE A C 1
ATOM 1127 O O . PHE A 1 144 ? 9.095 12.679 -25.841 1.00 84.56 144 PHE A O 1
ATOM 1134 N N . PRO A 1 145 ? 7.166 13.821 -25.574 1.00 83.38 145 PRO A N 1
ATOM 1135 C CA . PRO A 1 145 ? 7.796 15.138 -25.536 1.00 83.38 145 PRO A CA 1
ATOM 1136 C C . PRO A 1 145 ? 8.962 15.207 -24.543 1.00 83.38 145 PRO A C 1
ATOM 1138 O O . PRO A 1 145 ? 8.799 14.913 -23.361 1.00 83.38 145 PRO A O 1
ATOM 1141 N N . GLY A 1 146 ? 10.145 15.590 -25.029 1.00 78.06 146 GLY A N 1
ATOM 1142 C CA . GLY A 1 146 ? 11.351 15.759 -24.212 1.00 78.06 146 GLY A CA 1
ATOM 1143 C C . GLY A 1 146 ? 12.139 14.481 -23.892 1.00 78.06 146 GLY A C 1
ATOM 1144 O O . GLY A 1 146 ? 13.235 14.600 -23.356 1.00 78.06 146 GLY A O 1
ATOM 1145 N N . PHE A 1 147 ? 11.642 13.282 -24.236 1.00 73.38 147 PHE A N 1
ATOM 1146 C CA . PHE A 1 147 ? 12.332 12.011 -23.930 1.00 73.38 147 PHE A CA 1
ATOM 1147 C C . PHE A 1 147 ? 12.347 10.991 -25.085 1.00 73.38 147 PHE A C 1
ATOM 1149 O O . PHE A 1 147 ? 12.627 9.815 -24.862 1.00 73.38 147 PHE A O 1
ATOM 1156 N N . GLY A 1 148 ? 12.074 11.418 -26.321 1.00 86.44 148 GLY A N 1
ATOM 1157 C CA . GLY A 1 148 ? 12.147 10.558 -27.506 1.00 86.44 148 GLY A CA 1
ATOM 1158 C C . GLY A 1 148 ? 10.854 9.785 -27.729 1.00 86.44 148 GLY A C 1
ATOM 1159 O O . GLY A 1 148 ? 9.865 10.376 -28.164 1.00 86.44 148 GLY A O 1
ATOM 1160 N N . THR A 1 149 ? 10.852 8.482 -27.451 1.00 88.81 149 THR A N 1
ATOM 1161 C CA . THR A 1 149 ? 9.666 7.628 -27.581 1.00 88.81 149 THR A CA 1
ATOM 1162 C C . THR A 1 149 ? 9.351 6.885 -26.288 1.00 88.81 149 THR A C 1
ATOM 1164 O O . THR A 1 149 ? 10.206 6.707 -25.418 1.00 88.81 149 THR A O 1
ATOM 1167 N N . MET A 1 150 ? 8.088 6.495 -26.136 1.00 88.12 150 MET A N 1
ATOM 1168 C CA . MET A 1 150 ? 7.637 5.639 -25.050 1.00 88.12 150 MET A CA 1
ATOM 1169 C C . MET A 1 150 ? 6.636 4.604 -25.573 1.00 88.12 150 MET A C 1
ATOM 1171 O O . MET A 1 150 ? 5.704 4.982 -26.294 1.00 88.12 150 MET A O 1
ATOM 1175 N N . PRO A 1 151 ? 6.755 3.326 -25.173 1.00 90.81 151 PRO A N 1
ATOM 1176 C CA . PRO A 1 151 ? 5.809 2.311 -25.599 1.00 90.81 151 PRO A CA 1
ATOM 1177 C C . PRO A 1 151 ? 4.444 2.518 -24.936 1.00 90.81 151 PRO A C 1
ATOM 1179 O O . PRO A 1 151 ? 4.344 2.942 -23.776 1.00 90.81 151 PRO A O 1
ATOM 1182 N N . VAL A 1 152 ? 3.374 2.186 -25.661 1.00 91.19 152 VAL A N 1
ATOM 1183 C CA . VAL A 1 152 ? 1.982 2.354 -25.207 1.00 91.19 152 VAL A CA 1
ATOM 1184 C C . VAL A 1 152 ? 1.717 1.656 -23.872 1.00 91.19 152 VAL A C 1
ATOM 1186 O O . VAL A 1 152 ? 1.048 2.241 -23.019 1.00 91.19 152 VAL A O 1
ATOM 1189 N N . TYR A 1 153 ? 2.264 0.458 -23.632 1.00 89.25 153 TYR A N 1
ATOM 1190 C CA . TYR A 1 153 ? 2.079 -0.251 -22.360 1.00 89.25 153 TYR A CA 1
ATOM 1191 C C . TYR A 1 153 ? 2.579 0.579 -21.171 1.00 89.25 153 TYR A C 1
ATOM 1193 O O . TYR A 1 153 ? 1.964 0.558 -20.108 1.00 89.25 153 TYR A O 1
ATOM 1201 N N . LYS A 1 154 ? 3.657 1.358 -21.348 1.00 86.81 154 LYS A N 1
ATOM 1202 C CA . LYS A 1 154 ? 4.268 2.185 -20.300 1.00 86.81 154 LYS A CA 1
ATOM 1203 C C . LYS A 1 154 ? 3.495 3.485 -20.077 1.00 86.81 154 LYS A C 1
ATOM 1205 O O . LYS A 1 154 ? 3.367 3.945 -18.943 1.00 86.81 154 LYS A O 1
ATOM 1210 N N . LEU A 1 155 ? 2.898 4.040 -21.130 1.00 88.81 155 LEU A N 1
ATOM 1211 C CA . LEU A 1 155 ? 1.916 5.121 -20.993 1.00 88.81 155 LEU A CA 1
ATOM 1212 C C . LEU A 1 155 ? 0.666 4.634 -20.251 1.00 88.81 155 LEU A C 1
ATOM 1214 O O . LEU A 1 155 ? 0.203 5.296 -19.323 1.00 88.81 155 LEU A O 1
ATOM 1218 N N . GLY A 1 156 ? 0.169 3.445 -20.601 1.00 88.88 156 GLY A N 1
ATOM 1219 C CA . GLY A 1 156 ? -0.910 2.768 -19.885 1.00 88.88 156 GLY A CA 1
ATOM 1220 C C . GLY A 1 156 ? -0.539 2.478 -18.432 1.00 88.88 156 GLY A C 1
ATOM 1221 O O . GLY A 1 156 ? -1.351 2.694 -17.536 1.00 88.88 156 GLY A O 1
ATOM 1222 N N . GLN A 1 157 ? 0.707 2.080 -18.171 1.00 89.06 157 GLN A N 1
ATOM 1223 C CA . GLN A 1 157 ? 1.270 1.886 -16.837 1.00 89.06 157 GLN A CA 1
ATOM 1224 C C . GLN A 1 157 ? 1.150 3.190 -16.019 1.00 89.06 157 GLN A C 1
ATOM 1226 O O . GLN A 1 157 ? 0.474 3.209 -14.988 1.00 89.06 157 GLN A O 1
ATOM 1231 N N . LEU A 1 158 ? 1.706 4.307 -16.499 1.00 89.44 158 LEU A N 1
ATOM 1232 C CA . LEU A 1 158 ? 1.643 5.608 -15.814 1.00 89.44 158 LEU A CA 1
ATOM 1233 C C . LEU A 1 158 ? 0.204 6.124 -15.640 1.00 89.44 158 LEU A C 1
ATOM 1235 O O . LEU A 1 158 ? -0.187 6.525 -14.540 1.00 89.44 158 LEU A O 1
ATOM 1239 N N . GLY A 1 159 ? -0.597 6.069 -16.706 1.00 90.81 159 GLY A N 1
ATOM 1240 C CA . GLY A 1 159 ? -1.990 6.512 -16.696 1.00 90.81 159 GLY A CA 1
ATOM 1241 C C . GLY A 1 159 ? -2.855 5.701 -15.733 1.00 90.81 159 GLY A C 1
ATOM 1242 O O . GLY A 1 159 ? -3.626 6.274 -14.965 1.00 90.81 159 GLY A O 1
ATOM 1243 N N . SER A 1 160 ? -2.685 4.377 -15.702 1.00 91.38 160 SER A N 1
ATOM 1244 C CA . SER A 1 160 ? -3.433 3.501 -14.795 1.00 91.38 160 SER A CA 1
ATOM 1245 C C . SER A 1 160 ? -3.050 3.704 -13.327 1.00 91.38 160 SER A C 1
ATOM 1247 O O . SER A 1 160 ? -3.939 3.636 -12.480 1.00 91.38 160 SER A O 1
ATOM 1249 N N . THR A 1 161 ? -1.797 4.057 -13.004 1.00 91.88 161 THR A N 1
ATOM 1250 C CA . THR A 1 161 ? -1.453 4.504 -11.640 1.00 91.88 161 THR A CA 1
ATOM 1251 C C . THR A 1 161 ? -2.164 5.798 -11.270 1.00 91.88 161 THR A C 1
ATOM 1253 O O . THR A 1 161 ? -2.765 5.868 -10.199 1.00 91.88 161 THR A O 1
ATOM 1256 N N . ALA A 1 162 ? -2.142 6.813 -12.139 1.00 93.75 162 ALA A N 1
ATOM 1257 C CA . ALA A 1 162 ? -2.784 8.092 -11.842 1.00 93.75 162 ALA A CA 1
ATOM 1258 C C . ALA A 1 162 ? -4.302 7.928 -11.654 1.00 93.75 162 ALA A C 1
ATOM 1260 O O . ALA A 1 162 ? -4.860 8.352 -10.640 1.00 93.75 162 ALA A O 1
ATOM 1261 N N . VAL A 1 163 ? -4.963 7.246 -12.594 1.00 94.88 163 VAL A N 1
ATOM 1262 C CA . VAL A 1 163 ? -6.404 6.967 -12.530 1.00 94.88 163 VAL A CA 1
ATOM 1263 C C . VAL A 1 163 ? -6.738 6.088 -11.325 1.00 94.88 163 VAL A C 1
ATOM 1265 O O . VAL A 1 163 ? -7.668 6.406 -10.586 1.00 94.88 163 VAL A O 1
ATOM 1268 N N . GLY A 1 164 ? -5.970 5.023 -11.076 1.00 95.12 164 GLY A N 1
ATOM 1269 C CA . GLY A 1 164 ? -6.171 4.136 -9.931 1.00 95.12 164 GLY A CA 1
ATOM 1270 C C . GLY A 1 164 ? -6.065 4.875 -8.595 1.00 95.12 164 GLY A C 1
ATOM 1271 O O . GLY A 1 164 ? -6.950 4.752 -7.747 1.00 95.12 164 GLY A O 1
ATOM 1272 N N . GLY A 1 165 ? -5.043 5.720 -8.437 1.00 95.06 165 GLY A N 1
ATOM 1273 C CA . GLY A 1 165 ? -4.869 6.567 -7.258 1.00 95.06 165 GLY A CA 1
ATOM 1274 C C . GLY A 1 165 ? -6.034 7.540 -7.046 1.00 95.06 165 GLY A C 1
ATOM 1275 O O . GLY A 1 165 ? -6.573 7.625 -5.941 1.00 95.06 165 GLY A O 1
ATOM 1276 N N . LEU A 1 166 ? -6.483 8.223 -8.106 1.00 96.31 166 LEU A N 1
ATOM 1277 C CA . LEU A 1 166 ? -7.637 9.129 -8.039 1.00 96.31 166 LEU A CA 1
ATOM 1278 C C . LEU A 1 166 ? -8.933 8.391 -7.677 1.00 96.31 166 LEU A C 1
ATOM 1280 O O . LEU A 1 166 ? -9.703 8.876 -6.846 1.00 96.31 166 LEU A O 1
ATOM 1284 N N . LEU A 1 167 ? -9.165 7.205 -8.248 1.00 96.19 167 LEU A N 1
ATOM 1285 C CA . LEU A 1 167 ? -10.328 6.373 -7.937 1.00 96.19 167 LEU A CA 1
ATOM 1286 C C . LEU A 1 167 ? -10.331 5.924 -6.472 1.00 96.19 167 LEU A C 1
ATOM 1288 O O . LEU A 1 167 ? -11.372 6.005 -5.817 1.00 96.19 167 LEU A O 1
ATOM 1292 N N . LEU A 1 168 ? -9.184 5.500 -5.933 1.00 96.00 168 LEU A N 1
ATOM 1293 C CA . LEU A 1 168 ? -9.059 5.101 -4.528 1.00 96.00 168 LEU A CA 1
ATOM 1294 C C . LEU A 1 168 ? -9.229 6.285 -3.571 1.00 96.00 168 LEU A C 1
ATOM 1296 O O . LEU A 1 168 ? -9.901 6.145 -2.544 1.00 96.00 168 LEU A O 1
ATOM 1300 N N . ALA A 1 169 ? -8.691 7.458 -3.915 1.00 96.06 169 ALA A N 1
ATOM 1301 C CA . ALA A 1 169 ? -8.889 8.682 -3.141 1.00 96.06 169 ALA A CA 1
ATOM 1302 C C . ALA A 1 169 ? -10.373 9.088 -3.118 1.00 96.06 169 ALA A C 1
ATOM 1304 O O . ALA A 1 169 ? -10.949 9.315 -2.048 1.00 96.06 169 ALA A O 1
ATOM 1305 N N . TRP A 1 170 ? -11.022 9.098 -4.286 1.00 97.12 170 TRP A N 1
ATOM 1306 C CA . TRP A 1 170 ? -12.449 9.386 -4.416 1.00 97.12 170 TRP A CA 1
ATOM 1307 C C . TRP A 1 170 ? -13.312 8.378 -3.652 1.00 97.12 170 TRP A C 1
ATOM 1309 O O . TRP A 1 170 ? -14.218 8.774 -2.910 1.00 97.12 170 TRP A O 1
ATOM 1319 N N . TRP A 1 171 ? -13.023 7.082 -3.792 1.00 95.94 171 TRP A N 1
ATOM 1320 C CA . TRP A 1 171 ? -13.748 6.018 -3.104 1.00 95.94 171 TRP A CA 1
ATOM 1321 C C . TRP A 1 171 ? -13.616 6.144 -1.585 1.00 95.94 171 TRP A C 1
ATOM 1323 O O . TRP A 1 171 ? -14.632 6.121 -0.890 1.00 95.94 171 TRP A O 1
ATOM 1333 N N . SER A 1 172 ? -12.401 6.366 -1.075 1.00 94.94 172 SER A N 1
ATOM 1334 C CA . SER A 1 172 ? -12.134 6.531 0.360 1.00 94.94 172 SER A CA 1
ATOM 1335 C C . SER A 1 172 ? -12.870 7.745 0.931 1.00 94.94 172 SER A C 1
ATOM 1337 O O . SER A 1 172 ? -13.537 7.656 1.963 1.00 94.94 172 SER A O 1
ATOM 1339 N N . TRP A 1 173 ? -12.836 8.876 0.224 1.00 96.56 173 TRP A N 1
ATOM 1340 C CA . TRP A 1 173 ? -13.564 10.083 0.613 1.00 96.56 173 TRP A CA 1
ATOM 1341 C C . TRP A 1 173 ? -15.084 9.890 0.592 1.00 96.56 173 TRP A C 1
ATOM 1343 O O . TRP A 1 173 ? -15.786 10.302 1.520 1.00 96.56 173 TRP A O 1
ATOM 1353 N N . ARG A 1 174 ? -15.621 9.237 -0.444 1.00 97.00 174 ARG A N 1
ATOM 1354 C CA . ARG A 1 174 ? -17.052 8.914 -0.537 1.00 97.00 174 ARG A CA 1
ATOM 1355 C C . ARG A 1 174 ? -17.477 7.943 0.561 1.00 97.00 174 ARG A C 1
ATOM 1357 O O . ARG A 1 174 ? -18.559 8.118 1.117 1.00 97.00 174 ARG A O 1
ATOM 1364 N N . TRP A 1 175 ? -16.651 6.946 0.874 1.00 95.31 175 TRP A N 1
ATOM 1365 C CA . TRP A 1 175 ? -16.893 6.008 1.965 1.00 95.31 175 TRP A CA 1
ATOM 1366 C C . TRP A 1 175 ? -16.939 6.739 3.309 1.00 95.31 175 TRP A C 1
ATOM 1368 O O . TRP A 1 175 ? -17.945 6.620 4.004 1.00 95.31 175 TRP A O 1
ATOM 1378 N N . LEU A 1 176 ? -15.942 7.580 3.617 1.00 95.88 176 LEU A N 1
ATOM 1379 C CA . LEU A 1 176 ? -15.900 8.369 4.855 1.00 95.88 176 LEU A CA 1
ATOM 1380 C C . LEU A 1 176 ? -17.151 9.233 5.021 1.00 95.88 176 LEU A C 1
ATOM 1382 O O . LEU A 1 176 ? -17.777 9.215 6.075 1.00 95.88 176 LEU A O 1
ATOM 1386 N N . ARG A 1 177 ? -17.566 9.963 3.978 1.00 95.81 177 ARG A N 1
ATOM 1387 C CA . ARG A 1 177 ? -18.734 10.861 4.062 1.00 95.81 177 ARG A CA 1
ATOM 1388 C C . ARG A 1 177 ? -20.067 10.144 4.266 1.00 95.81 177 ARG A C 1
ATOM 1390 O O . ARG A 1 177 ? -21.009 10.768 4.746 1.00 95.81 177 ARG A O 1
ATOM 1397 N N . ARG A 1 178 ? -20.141 8.856 3.932 1.00 95.81 178 ARG A N 1
ATOM 1398 C CA . ARG A 1 178 ? -21.325 8.018 4.161 1.00 95.81 178 ARG A CA 1
ATOM 1399 C C . ARG A 1 178 ? -21.390 7.439 5.570 1.00 95.81 178 ARG A C 1
ATOM 1401 O O . ARG A 1 178 ? -22.481 7.082 5.994 1.00 95.81 178 ARG A O 1
ATOM 1408 N N . GLN A 1 179 ? -20.267 7.347 6.282 1.00 94.75 179 GLN A N 1
ATOM 1409 C CA . GLN A 1 179 ? -20.273 6.829 7.649 1.00 94.75 179 GLN A CA 1
ATOM 1410 C C . GLN A 1 179 ? -20.859 7.867 8.605 1.00 94.75 179 GLN A C 1
ATOM 1412 O O . GLN A 1 179 ? -20.433 9.025 8.545 1.00 94.75 179 GLN A O 1
ATOM 1417 N N . PRO A 1 180 ? -21.795 7.504 9.494 1.00 94.19 180 PRO A N 1
ATOM 1418 C CA . PRO A 1 180 ? -22.264 8.423 10.521 1.00 94.19 180 PRO A CA 1
ATOM 1419 C C . PRO A 1 180 ? -21.086 8.831 11.426 1.00 94.19 180 PRO A C 1
ATOM 1421 O O . PRO A 1 180 ? -20.231 8.002 11.742 1.00 94.19 180 PRO A O 1
ATOM 1424 N N . PRO A 1 181 ? -20.976 10.111 11.823 1.00 93.81 181 PRO A N 1
ATOM 1425 C CA . PRO A 1 181 ? -19.928 10.527 12.743 1.00 93.81 181 PRO A CA 1
ATOM 1426 C C . PRO A 1 181 ? -20.182 9.916 14.124 1.00 93.81 181 PRO A C 1
ATOM 1428 O O . PRO A 1 181 ? -21.234 10.138 14.719 1.00 93.81 181 PRO A O 1
ATOM 1431 N N . ALA A 1 182 ? -19.201 9.196 14.664 1.00 91.88 182 ALA A N 1
ATOM 1432 C CA . ALA A 1 182 ? -19.280 8.680 16.020 1.00 91.88 182 ALA A CA 1
ATOM 1433 C C . ALA A 1 182 ? -19.273 9.832 17.056 1.00 91.88 182 ALA A C 1
ATOM 1435 O O . ALA A 1 182 ? -18.677 10.897 16.804 1.00 91.88 182 ALA A O 1
ATOM 1436 N N . PRO A 1 183 ? -19.915 9.644 18.227 1.00 87.94 183 PRO A N 1
ATOM 1437 C CA . PRO A 1 183 ? -19.864 10.602 19.335 1.00 87.94 183 PRO A CA 1
ATOM 1438 C C . PRO A 1 183 ? -18.439 10.798 19.859 1.00 87.94 183 PRO A C 1
ATOM 1440 O O . PRO A 1 183 ? -18.040 11.907 20.203 1.00 87.94 183 PRO A O 1
ATOM 1443 N N . THR A 1 184 ? -17.660 9.719 19.864 1.00 84.94 184 THR A N 1
ATOM 1444 C CA . THR A 1 184 ? -16.277 9.673 20.329 1.00 84.94 184 THR A CA 1
ATOM 1445 C C . THR A 1 184 ? -15.373 9.118 19.232 1.00 84.94 184 THR A C 1
ATOM 1447 O O . THR A 1 184 ? -15.797 8.328 18.389 1.00 84.94 184 THR A O 1
ATOM 1450 N N . ALA A 1 185 ? -14.118 9.563 19.209 1.00 85.25 185 ALA A N 1
ATOM 1451 C CA . ALA A 1 185 ? -13.121 9.109 18.248 1.00 85.25 185 ALA A CA 1
ATOM 1452 C C . ALA A 1 185 ? -11.757 8.955 18.925 1.00 85.25 185 ALA A C 1
ATOM 1454 O O . ALA A 1 185 ? -11.494 9.658 19.905 1.00 85.25 185 ALA A O 1
ATOM 1455 N N . PRO A 1 186 ? -10.874 8.095 18.386 1.00 83.69 186 PRO A N 1
ATOM 1456 C CA . PRO A 1 186 ? -9.477 8.069 18.792 1.00 83.69 186 PRO A CA 1
ATOM 1457 C C . PRO A 1 186 ? -8.868 9.471 18.687 1.00 83.69 186 PRO A C 1
ATOM 1459 O O . PRO A 1 186 ? -8.949 10.117 17.639 1.00 83.69 186 PRO A O 1
ATOM 1462 N N . ALA A 1 187 ? -8.275 9.942 19.780 1.00 81.00 187 ALA A N 1
ATOM 1463 C CA . ALA A 1 187 ? -7.604 11.232 19.851 1.00 81.00 187 ALA A CA 1
ATOM 1464 C C . ALA A 1 187 ? -6.090 11.037 19.993 1.00 81.00 187 ALA A C 1
ATOM 1466 O O . ALA A 1 187 ? -5.623 10.016 20.506 1.00 81.00 187 ALA A O 1
ATOM 1467 N N . LEU A 1 188 ? -5.327 12.024 19.527 1.00 88.62 188 LEU A N 1
ATOM 1468 C CA . LEU A 1 188 ? -3.873 12.060 19.638 1.00 88.62 188 LEU A CA 1
ATOM 1469 C C . LEU A 1 188 ? -3.417 13.502 19.875 1.00 88.62 188 LEU A C 1
ATOM 1471 O O . LEU A 1 188 ? -3.552 14.361 18.999 1.00 88.62 188 LEU A O 1
ATOM 1475 N N . ALA A 1 189 ? -2.867 13.763 21.061 1.00 87.94 189 ALA A N 1
ATOM 1476 C CA . ALA A 1 189 ? -2.201 15.028 21.346 1.00 87.94 189 ALA A CA 1
ATOM 1477 C C . ALA A 1 189 ? -0.980 15.187 20.427 1.00 87.94 189 ALA A C 1
ATOM 1479 O O . ALA A 1 189 ? -0.254 14.226 20.173 1.00 87.94 189 ALA A O 1
ATOM 1480 N N . GLY A 1 190 ? -0.772 16.391 19.888 1.00 89.75 190 GLY A N 1
ATOM 1481 C CA . GLY A 1 190 ? 0.334 16.635 18.960 1.00 89.75 190 GLY A CA 1
ATOM 1482 C C . GLY A 1 190 ? 0.234 15.841 17.651 1.00 89.75 190 GLY A C 1
ATOM 1483 O O . GLY A 1 190 ? 1.264 15.518 17.069 1.00 89.75 190 GLY A O 1
ATOM 1484 N N . ARG A 1 191 ? -0.981 15.528 17.165 1.00 91.88 191 ARG A N 1
ATOM 1485 C CA . ARG A 1 191 ? -1.219 14.762 15.921 1.00 91.88 191 ARG A CA 1
ATOM 1486 C C . ARG A 1 191 ? -0.352 15.205 14.742 1.00 91.88 191 ARG A C 1
ATOM 1488 O O . ARG A 1 191 ? 0.190 14.362 14.038 1.00 91.88 191 ARG A O 1
ATOM 1495 N N . ILE A 1 192 ? -0.243 16.517 14.520 1.00 94.44 192 ILE A N 1
ATOM 1496 C CA . ILE A 1 192 ? 0.563 17.074 13.423 1.00 94.44 192 ILE A CA 1
ATOM 1497 C C . ILE A 1 192 ? 2.045 16.751 13.633 1.00 94.44 192 ILE A C 1
ATOM 1499 O O . ILE A 1 192 ? 2.708 16.371 12.677 1.00 94.44 192 ILE A O 1
ATOM 1503 N N . GLY A 1 193 ? 2.536 16.831 14.874 1.00 96.31 193 GLY A N 1
ATOM 1504 C CA . GLY A 1 193 ? 3.896 16.435 15.232 1.00 96.31 193 GLY A CA 1
ATOM 1505 C C . GLY A 1 193 ? 4.153 14.962 14.926 1.00 96.31 193 GLY A C 1
ATOM 1506 O O . GLY A 1 193 ? 5.089 14.659 14.203 1.00 96.31 193 GLY A O 1
ATOM 1507 N N . TRP A 1 194 ? 3.272 14.057 15.362 1.00 95.62 194 TRP A N 1
ATOM 1508 C CA . TRP A 1 194 ? 3.386 12.626 15.049 1.00 95.62 194 TRP A CA 1
ATOM 1509 C C . TRP A 1 194 ? 3.361 12.329 13.549 1.00 95.62 194 TRP A C 1
ATOM 1511 O O . TRP A 1 194 ? 4.190 11.564 13.059 1.00 95.62 194 TRP A O 1
ATOM 1521 N N . LEU A 1 195 ? 2.435 12.945 12.811 1.00 96.38 195 LEU A N 1
ATOM 1522 C CA . LEU A 1 195 ? 2.352 12.776 11.363 1.00 96.38 195 LEU A CA 1
ATOM 1523 C C . LEU A 1 195 ? 3.622 13.298 10.673 1.00 96.38 195 LEU A C 1
ATOM 1525 O O . LEU A 1 195 ? 4.165 12.618 9.806 1.00 96.38 195 LEU A O 1
ATOM 1529 N N . ALA A 1 196 ? 4.122 14.465 11.089 1.00 97.31 196 ALA A N 1
ATOM 1530 C CA . ALA A 1 196 ? 5.369 15.026 10.582 1.00 97.31 196 ALA A CA 1
ATOM 1531 C C . ALA A 1 196 ? 6.562 14.117 10.903 1.00 97.31 196 ALA A C 1
ATOM 1533 O O . ALA A 1 196 ? 7.345 13.827 10.007 1.00 97.31 196 ALA A O 1
ATOM 1534 N N . THR A 1 197 ? 6.675 13.600 12.129 1.00 97.69 197 THR A N 1
ATOM 1535 C CA . THR A 1 197 ? 7.736 12.662 12.520 1.00 97.69 197 THR A CA 1
ATOM 1536 C C . THR A 1 197 ? 7.713 11.393 11.671 1.00 97.69 197 THR A C 1
ATOM 1538 O O . THR A 1 197 ? 8.761 10.977 11.189 1.00 97.69 197 THR A O 1
ATOM 1541 N N . LEU A 1 198 ? 6.538 10.798 11.442 1.00 97.94 198 LEU A N 1
ATOM 1542 C CA . LEU A 1 198 ? 6.410 9.594 10.616 1.00 97.94 198 LEU A CA 1
ATOM 1543 C C . LEU A 1 198 ? 6.806 9.857 9.158 1.00 97.94 198 LEU A C 1
ATOM 1545 O O . LEU A 1 198 ? 7.595 9.105 8.593 1.00 97.94 198 LEU A O 1
ATOM 1549 N N . LEU A 1 199 ? 6.284 10.930 8.557 1.00 98.12 199 LEU A N 1
ATOM 1550 C CA . LEU A 1 199 ? 6.525 11.240 7.146 1.00 98.12 199 LEU A CA 1
ATOM 1551 C C . LEU A 1 199 ? 7.957 11.724 6.896 1.00 98.12 199 LEU A C 1
ATOM 1553 O O . LEU A 1 199 ? 8.624 11.221 5.996 1.00 98.12 199 LEU A O 1
ATOM 1557 N N . ILE A 1 200 ? 8.449 12.671 7.697 1.00 98.25 200 ILE A N 1
ATOM 1558 C CA . ILE A 1 200 ? 9.807 13.211 7.560 1.00 98.25 200 ILE A CA 1
ATOM 1559 C C . ILE A 1 200 ? 10.831 12.143 7.942 1.00 98.25 200 ILE A C 1
ATOM 1561 O O . ILE A 1 200 ? 11.809 11.972 7.225 1.00 98.25 200 ILE A O 1
ATOM 1565 N N . GLY A 1 201 ? 10.596 11.378 9.013 1.00 98.19 201 GLY A N 1
ATOM 1566 C CA . GLY A 1 201 ? 11.473 10.276 9.408 1.00 98.19 201 GLY A CA 1
ATOM 1567 C C . GLY A 1 201 ? 11.602 9.221 8.309 1.00 98.19 201 GLY A C 1
ATOM 1568 O O . GLY A 1 201 ? 12.717 8.857 7.940 1.00 98.19 201 GLY A O 1
ATOM 1569 N N . ALA A 1 202 ? 10.480 8.792 7.718 1.00 98.25 202 ALA A N 1
ATOM 1570 C CA . ALA A 1 202 ? 10.497 7.876 6.580 1.00 98.25 202 ALA A CA 1
ATOM 1571 C C . ALA A 1 202 ? 11.216 8.476 5.359 1.00 98.25 202 ALA A C 1
ATOM 1573 O O . ALA A 1 202 ? 11.992 7.777 4.712 1.00 98.25 202 ALA A O 1
ATOM 1574 N N . ALA A 1 203 ? 11.009 9.764 5.062 1.00 98.25 203 ALA A N 1
ATOM 1575 C CA . ALA A 1 203 ? 11.674 10.447 3.952 1.00 98.25 203 ALA A CA 1
ATOM 1576 C C . ALA A 1 203 ? 13.193 10.543 4.150 1.00 98.25 203 ALA A C 1
ATOM 1578 O O . ALA A 1 203 ? 13.947 10.231 3.231 1.00 98.25 203 ALA A O 1
ATOM 1579 N N . VAL A 1 204 ? 13.647 10.915 5.350 1.00 98.38 204 VAL A N 1
ATOM 1580 C CA . VAL A 1 204 ? 15.075 10.983 5.689 1.00 98.38 204 VAL A CA 1
ATOM 1581 C C . VAL A 1 204 ? 15.715 9.605 5.544 1.00 98.38 204 VAL A C 1
ATOM 1583 O O . VAL A 1 204 ? 16.693 9.475 4.814 1.00 98.38 204 VAL A O 1
ATOM 1586 N N . LEU A 1 205 ? 15.131 8.564 6.149 1.00 98.12 205 LEU A N 1
ATOM 1587 C CA . LEU A 1 205 ? 15.642 7.193 6.031 1.00 98.12 205 LEU A CA 1
ATOM 1588 C C . LEU A 1 205 ? 15.699 6.723 4.572 1.00 98.12 205 LEU A C 1
ATOM 1590 O O . LEU A 1 205 ? 16.697 6.136 4.156 1.00 98.12 205 LEU A O 1
ATOM 1594 N N . ALA A 1 206 ? 14.662 7.014 3.785 1.00 97.75 206 ALA A N 1
ATOM 1595 C CA . ALA A 1 206 ? 14.593 6.631 2.381 1.00 97.75 206 ALA A CA 1
ATOM 1596 C C . ALA A 1 206 ? 15.659 7.320 1.523 1.00 97.75 206 ALA A C 1
ATOM 1598 O O . ALA A 1 206 ? 16.332 6.658 0.734 1.00 97.75 206 ALA A O 1
ATOM 1599 N N . VAL A 1 207 ? 15.845 8.633 1.689 1.00 97.06 207 VAL A N 1
ATOM 1600 C CA . VAL A 1 207 ? 16.862 9.400 0.955 1.00 97.06 207 VAL A CA 1
ATOM 1601 C C . VAL A 1 207 ? 18.266 8.964 1.365 1.00 97.06 207 VAL A C 1
ATOM 1603 O O . VAL A 1 207 ? 19.113 8.760 0.497 1.00 97.06 207 VAL A O 1
ATOM 1606 N N . SER A 1 208 ? 18.514 8.759 2.662 1.00 96.75 208 SER A N 1
ATOM 1607 C CA . SER A 1 208 ? 19.795 8.248 3.159 1.00 96.75 208 SER A CA 1
ATOM 1608 C C . SER A 1 208 ? 20.111 6.862 2.596 1.00 96.75 208 SER A C 1
ATOM 1610 O O . SER A 1 208 ? 21.211 6.649 2.087 1.00 96.75 208 SER A O 1
ATOM 1612 N N . TYR A 1 209 ? 19.143 5.940 2.615 1.00 96.44 209 TYR A N 1
ATOM 1613 C CA . TYR A 1 209 ? 19.295 4.605 2.033 1.00 96.44 209 TYR A CA 1
ATOM 1614 C C . TYR A 1 209 ? 19.559 4.668 0.525 1.00 96.44 209 TYR A C 1
ATOM 1616 O O . TYR A 1 209 ? 20.514 4.068 0.031 1.00 96.44 209 TYR A O 1
ATOM 1624 N N . ALA A 1 210 ? 18.753 5.435 -0.213 1.00 95.12 210 ALA A N 1
ATOM 1625 C CA . ALA A 1 210 ? 18.918 5.580 -1.652 1.00 95.12 210 ALA A CA 1
ATOM 1626 C C . ALA A 1 210 ? 20.281 6.184 -2.000 1.00 95.12 210 ALA A C 1
ATOM 1628 O O . ALA A 1 210 ? 20.922 5.727 -2.939 1.00 95.12 210 ALA A O 1
ATOM 1629 N N . ARG A 1 211 ? 20.773 7.158 -1.224 1.00 94.25 211 ARG A N 1
ATOM 1630 C CA . ARG A 1 211 ? 22.094 7.754 -1.452 1.00 94.25 211 ARG A CA 1
ATOM 1631 C C . ARG A 1 211 ? 23.241 6.786 -1.170 1.00 94.25 211 ARG A C 1
ATOM 1633 O O . ARG A 1 211 ? 24.290 6.926 -1.799 1.00 94.25 211 ARG A O 1
ATOM 1640 N N . TRP A 1 212 ? 23.043 5.849 -0.244 1.00 94.31 212 TRP A N 1
ATOM 1641 C CA . TRP A 1 212 ? 24.011 4.811 0.102 1.00 94.31 212 TRP A CA 1
ATOM 1642 C C . TRP A 1 212 ? 24.097 3.703 -0.957 1.00 94.31 212 TRP A C 1
ATOM 1644 O O . TRP A 1 212 ? 25.193 3.242 -1.258 1.00 94.31 212 TRP A O 1
ATOM 1654 N N . VAL A 1 213 ? 22.963 3.294 -1.538 1.00 92.94 213 VAL A N 1
ATOM 1655 C CA . VAL A 1 213 ? 22.896 2.142 -2.459 1.00 92.94 213 VAL A CA 1
ATOM 1656 C C . VAL A 1 213 ? 22.932 2.537 -3.937 1.00 92.94 213 VAL A C 1
ATOM 1658 O O . VAL A 1 213 ? 23.382 1.747 -4.767 1.00 92.94 213 VAL A O 1
ATOM 1661 N N . ALA A 1 214 ? 22.436 3.722 -4.303 1.00 89.81 214 ALA A N 1
ATOM 1662 C CA . ALA A 1 214 ? 22.336 4.112 -5.705 1.00 89.81 214 ALA A CA 1
ATOM 1663 C C . ALA A 1 214 ? 23.690 4.556 -6.289 1.00 89.81 214 ALA A C 1
ATOM 1665 O O . ALA A 1 214 ? 24.487 5.196 -5.593 1.00 89.81 214 ALA A O 1
ATOM 1666 N N . PRO A 1 215 ? 23.933 4.279 -7.584 1.00 88.44 215 PRO A N 1
ATOM 1667 C CA . PRO A 1 215 ? 25.100 4.797 -8.289 1.00 88.44 215 PRO A CA 1
ATOM 1668 C C . PRO A 1 215 ? 25.071 6.336 -8.382 1.00 88.44 215 PRO A C 1
ATOM 1670 O O . PRO A 1 215 ? 24.012 6.948 -8.194 1.00 88.44 215 PRO A O 1
ATOM 1673 N N . PRO A 1 216 ? 26.211 6.978 -8.709 1.00 91.06 216 PRO A N 1
ATOM 1674 C CA . PRO A 1 216 ? 26.256 8.405 -9.022 1.00 91.06 216 PRO A CA 1
ATOM 1675 C C . PRO A 1 216 ? 25.190 8.807 -10.054 1.00 91.06 216 PRO A C 1
ATOM 1677 O O . PRO A 1 216 ? 24.931 8.085 -11.020 1.00 91.06 216 PRO A O 1
ATOM 1680 N N . LEU A 1 217 ? 24.553 9.963 -9.838 1.00 91.56 217 LEU A N 1
ATOM 1681 C CA . LEU A 1 217 ? 23.434 10.461 -10.649 1.00 91.56 217 LEU A CA 1
ATOM 1682 C C . LEU A 1 217 ? 23.917 11.078 -11.970 1.00 91.56 217 LEU A C 1
ATOM 1684 O O . LEU A 1 217 ? 23.758 12.269 -12.210 1.00 91.56 217 LEU A O 1
ATOM 1688 N N . GLU A 1 218 ? 24.508 10.249 -12.822 1.00 92.81 218 GLU A N 1
ATOM 1689 C CA . GLU A 1 218 ? 25.123 10.665 -14.092 1.00 92.81 218 GLU A CA 1
ATOM 1690 C C . GLU A 1 218 ? 24.299 10.248 -15.318 1.00 92.81 218 GLU A C 1
ATOM 1692 O O . GLU A 1 218 ? 24.582 10.648 -16.443 1.00 92.81 218 GLU A O 1
ATOM 1697 N N . SER A 1 219 ? 23.256 9.439 -15.119 1.00 88.50 219 SER A N 1
ATOM 1698 C CA . SER A 1 219 ? 22.407 8.937 -16.199 1.00 88.50 219 SER A CA 1
ATOM 1699 C C . SER A 1 219 ? 20.935 8.891 -15.802 1.00 88.50 219 SER A C 1
ATOM 1701 O O . SER A 1 219 ? 20.581 8.822 -14.622 1.00 88.50 219 SER A O 1
ATOM 1703 N N . TYR A 1 220 ? 20.058 8.850 -16.807 1.00 83.00 220 TYR A N 1
ATOM 1704 C CA . TYR A 1 220 ? 18.627 8.622 -16.599 1.00 83.00 220 TYR A CA 1
ATOM 1705 C C . TYR A 1 220 ? 18.352 7.304 -15.858 1.00 83.00 220 TYR A C 1
ATOM 1707 O O . TYR A 1 220 ? 17.480 7.250 -14.991 1.00 83.00 220 TYR A O 1
ATOM 1715 N N . LEU A 1 221 ? 19.119 6.248 -16.154 1.00 85.94 221 LEU A N 1
ATOM 1716 C CA . LEU A 1 221 ? 18.998 4.968 -15.457 1.00 85.94 221 LEU A CA 1
ATOM 1717 C C . LEU A 1 221 ? 19.353 5.109 -13.970 1.00 85.94 221 LEU A C 1
ATOM 1719 O O . LEU A 1 221 ? 18.599 4.625 -13.127 1.00 85.94 221 LEU A O 1
ATOM 1723 N N . ALA A 1 222 ? 20.441 5.813 -13.642 1.00 89.19 222 ALA A N 1
ATOM 1724 C CA . ALA A 1 222 ? 20.829 6.081 -12.257 1.00 89.19 222 ALA A CA 1
ATOM 1725 C C . ALA A 1 222 ? 19.760 6.898 -11.515 1.00 89.19 222 ALA A C 1
ATOM 1727 O O . ALA A 1 222 ? 19.372 6.531 -10.406 1.00 89.19 222 ALA A O 1
ATOM 1728 N N . LEU A 1 223 ? 19.212 7.941 -12.152 1.00 89.69 223 LEU A N 1
ATOM 1729 C CA . LEU A 1 223 ? 18.109 8.726 -11.595 1.00 89.69 223 LEU A CA 1
ATOM 1730 C C . LEU A 1 223 ? 16.864 7.864 -11.346 1.00 89.69 223 LEU A C 1
ATOM 1732 O O . LEU A 1 223 ? 16.269 7.938 -10.272 1.00 89.69 223 LEU A O 1
ATOM 1736 N N . ARG A 1 224 ? 16.486 7.013 -12.307 1.00 88.06 224 ARG A N 1
ATOM 1737 C CA . ARG A 1 224 ? 15.349 6.094 -12.167 1.00 88.06 224 ARG A CA 1
ATOM 1738 C C . ARG A 1 224 ? 15.548 5.141 -10.990 1.00 88.06 224 ARG A C 1
ATOM 1740 O O . ARG A 1 224 ? 14.635 4.992 -10.184 1.00 88.06 224 ARG A O 1
ATOM 1747 N N . LEU A 1 225 ? 16.715 4.505 -10.883 1.00 90.38 225 LEU A N 1
ATOM 1748 C CA . LEU A 1 225 ? 17.024 3.588 -9.783 1.00 90.38 225 LEU A CA 1
ATOM 1749 C C . LEU A 1 225 ? 17.025 4.311 -8.433 1.00 90.38 225 LEU A C 1
ATOM 1751 O O . LEU A 1 225 ? 16.463 3.796 -7.473 1.00 90.38 225 LEU A O 1
ATOM 1755 N N . PHE A 1 226 ? 17.581 5.521 -8.367 1.00 93.25 226 PHE A N 1
A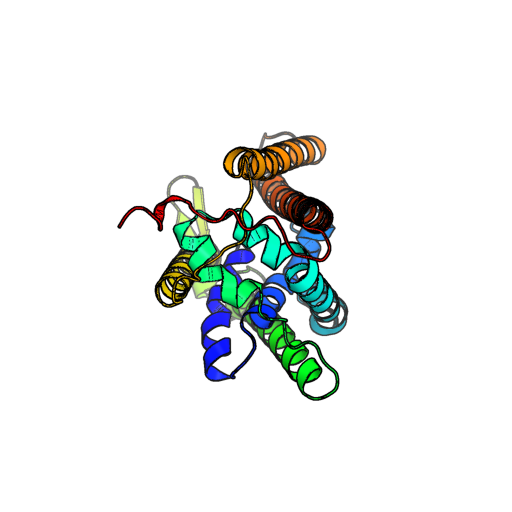TOM 1756 C CA . PHE A 1 226 ? 17.568 6.342 -7.159 1.00 93.25 226 PHE A CA 1
ATOM 1757 C C . PHE A 1 226 ? 16.142 6.676 -6.704 1.00 93.25 226 PHE A C 1
ATOM 1759 O O . PHE A 1 226 ? 15.802 6.460 -5.542 1.00 93.25 226 PHE A O 1
ATOM 1766 N N . VAL A 1 227 ? 15.279 7.125 -7.622 1.00 92.75 227 VAL A N 1
ATOM 1767 C CA . VAL A 1 227 ? 13.868 7.427 -7.324 1.00 92.75 227 VAL A CA 1
ATOM 1768 C C . VAL A 1 227 ? 13.112 6.175 -6.870 1.00 92.75 227 VAL A C 1
ATOM 1770 O O . VAL A 1 227 ? 12.381 6.236 -5.883 1.00 92.75 227 VAL A O 1
ATOM 1773 N N . LEU A 1 228 ? 13.306 5.031 -7.536 1.00 92.06 228 LEU A N 1
ATOM 1774 C CA . LEU A 1 228 ? 12.677 3.769 -7.131 1.00 92.06 228 LEU A CA 1
ATOM 1775 C C . LEU A 1 228 ? 13.133 3.328 -5.734 1.00 92.06 228 LEU A C 1
ATOM 1777 O O . LEU A 1 228 ? 12.292 2.959 -4.916 1.00 92.06 228 LEU A O 1
ATOM 1781 N N . SER A 1 229 ? 14.429 3.435 -5.430 1.00 94.25 229 SER A N 1
ATOM 1782 C CA . SER A 1 229 ? 14.966 3.148 -4.095 1.00 94.25 229 SER A CA 1
ATOM 1783 C C . SER A 1 229 ? 14.356 4.054 -3.026 1.00 94.25 229 SER A C 1
ATOM 1785 O O . SER A 1 229 ? 13.994 3.558 -1.962 1.00 94.25 229 SER A O 1
ATOM 1787 N N . ILE A 1 230 ? 14.175 5.354 -3.305 1.00 95.88 230 ILE A N 1
ATOM 1788 C CA . ILE A 1 230 ? 13.484 6.272 -2.383 1.00 95.88 230 ILE A CA 1
ATOM 1789 C C . ILE A 1 230 ? 12.045 5.813 -2.149 1.00 95.88 230 ILE A C 1
ATOM 1791 O O . ILE A 1 230 ? 11.623 5.730 -1.002 1.00 95.88 230 ILE A O 1
ATOM 1795 N N . ILE A 1 231 ? 11.284 5.511 -3.205 1.00 95.00 231 ILE A N 1
ATOM 1796 C CA . ILE A 1 231 ? 9.866 5.140 -3.080 1.00 95.00 231 ILE A CA 1
ATOM 1797 C C . ILE A 1 231 ? 9.713 3.871 -2.238 1.00 95.00 231 ILE A C 1
ATOM 1799 O O . ILE A 1 231 ? 8.952 3.861 -1.269 1.00 95.00 231 ILE A O 1
ATOM 1803 N N . VAL A 1 232 ? 10.455 2.814 -2.576 1.00 95.50 232 VAL A N 1
ATOM 1804 C CA . VAL A 1 232 ? 10.368 1.530 -1.872 1.00 95.50 232 VAL A CA 1
ATOM 1805 C C . VAL A 1 232 ? 10.824 1.685 -0.418 1.00 95.50 232 VAL A C 1
ATOM 1807 O O . VAL A 1 232 ? 10.112 1.256 0.491 1.00 95.50 232 VAL A O 1
ATOM 1810 N N . ALA A 1 233 ? 11.953 2.361 -0.176 1.00 97.19 233 ALA A N 1
ATOM 1811 C CA . ALA A 1 233 ? 12.455 2.579 1.178 1.00 97.19 233 ALA A CA 1
ATOM 1812 C C . ALA A 1 233 ? 11.534 3.470 2.018 1.00 97.19 233 ALA A C 1
ATOM 1814 O O . ALA A 1 233 ? 11.337 3.189 3.198 1.00 97.19 233 ALA A O 1
ATOM 1815 N N . PHE A 1 234 ? 10.917 4.492 1.421 1.00 97.94 234 PHE A N 1
ATOM 1816 C CA . PHE A 1 234 ? 9.942 5.347 2.094 1.00 97.94 234 PHE A CA 1
ATOM 1817 C C . PHE A 1 234 ? 8.726 4.543 2.546 1.00 97.94 234 PHE A C 1
ATOM 1819 O O . PHE A 1 234 ? 8.329 4.632 3.706 1.00 97.94 234 PHE A O 1
ATOM 1826 N N . CYS A 1 235 ? 8.154 3.725 1.660 1.00 97.00 235 CYS A N 1
ATOM 1827 C CA . CYS A 1 235 ? 7.005 2.888 1.990 1.00 97.00 235 CYS A CA 1
ATOM 1828 C C . CYS A 1 235 ? 7.331 1.881 3.102 1.00 97.00 235 CYS A C 1
ATOM 1830 O O . CYS A 1 235 ? 6.555 1.759 4.052 1.00 97.00 235 CYS A O 1
ATOM 1832 N N . SER A 1 236 ? 8.487 1.214 3.033 1.00 97.62 236 SER A N 1
ATOM 1833 C CA . SER A 1 236 ? 8.930 0.279 4.074 1.00 97.62 236 SER A CA 1
ATOM 1834 C C . SER A 1 236 ? 9.186 0.981 5.411 1.00 97.62 236 SER A C 1
ATOM 1836 O O . SER A 1 236 ? 8.702 0.523 6.447 1.00 97.62 236 SER A O 1
ATOM 1838 N N . ALA A 1 237 ? 9.883 2.123 5.403 1.00 98.31 237 ALA A N 1
ATOM 1839 C CA . ALA A 1 237 ? 10.158 2.905 6.608 1.00 98.31 237 ALA A CA 1
ATOM 1840 C C . ALA A 1 237 ? 8.871 3.455 7.240 1.00 98.31 237 ALA A C 1
ATOM 1842 O O . ALA A 1 237 ? 8.708 3.393 8.458 1.00 98.31 237 ALA A O 1
ATOM 1843 N N . LEU A 1 238 ? 7.926 3.934 6.425 1.00 98.12 238 LEU A N 1
ATOM 1844 C CA . LEU A 1 238 ? 6.627 4.404 6.896 1.00 98.12 238 LEU A CA 1
ATOM 1845 C C . LEU A 1 238 ? 5.801 3.263 7.497 1.00 98.12 238 LEU A C 1
ATOM 1847 O O . LEU A 1 238 ? 5.184 3.453 8.543 1.00 98.12 238 LEU A O 1
ATOM 1851 N N . TRP A 1 239 ? 5.805 2.074 6.885 1.00 98.06 239 TRP A N 1
ATOM 1852 C CA . TRP A 1 239 ? 5.119 0.903 7.433 1.00 98.06 239 TRP A CA 1
ATOM 1853 C C . TRP A 1 239 ? 5.683 0.498 8.800 1.00 98.06 239 TRP A C 1
ATOM 1855 O O . TRP A 1 239 ? 4.922 0.340 9.755 1.00 98.06 239 TRP A O 1
ATOM 1865 N N . VAL A 1 240 ? 7.011 0.416 8.933 1.00 98.38 240 VAL A N 1
ATOM 1866 C CA . VAL A 1 240 ? 7.669 0.150 10.223 1.00 98.38 240 VAL A CA 1
ATOM 1867 C C . VAL A 1 240 ? 7.346 1.249 11.238 1.00 98.38 240 VAL A C 1
ATOM 1869 O O . VAL A 1 240 ? 6.975 0.948 12.371 1.00 98.38 240 VAL A O 1
ATOM 1872 N N . GLY A 1 241 ? 7.403 2.520 10.833 1.00 98.25 241 GLY A N 1
ATOM 1873 C CA . GLY A 1 241 ? 7.036 3.654 11.680 1.00 98.25 241 GLY A CA 1
ATOM 1874 C C . GLY A 1 241 ? 5.594 3.573 12.186 1.00 98.25 241 GLY A C 1
ATOM 1875 O O . GLY A 1 241 ? 5.346 3.802 13.367 1.00 98.25 241 GLY A O 1
ATOM 1876 N N . LEU A 1 242 ? 4.646 3.178 11.331 1.00 98.12 242 LEU A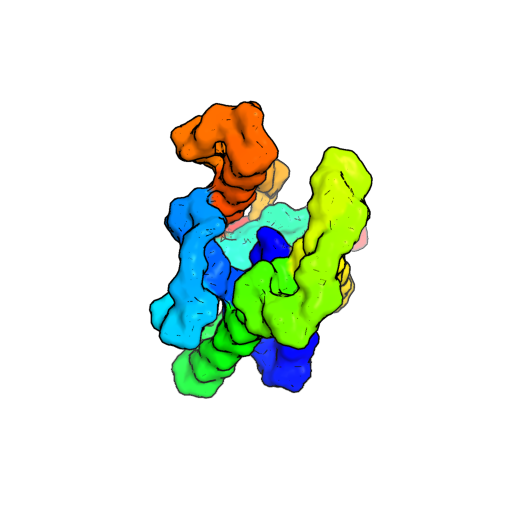 N 1
ATOM 1877 C CA . LEU A 1 242 ? 3.245 2.970 11.703 1.00 98.12 242 LEU A CA 1
ATOM 1878 C C . LEU A 1 242 ? 3.055 1.796 12.671 1.00 98.12 242 LEU A C 1
ATOM 1880 O O . LEU A 1 242 ? 2.207 1.887 13.558 1.00 98.12 242 LEU A O 1
ATOM 1884 N N . LEU A 1 243 ? 3.835 0.720 12.541 1.00 98.38 243 LEU A N 1
ATOM 1885 C CA . LEU A 1 243 ? 3.822 -0.393 13.496 1.00 98.38 243 LEU A CA 1
ATOM 1886 C C . LEU A 1 243 ? 4.336 0.042 14.871 1.00 98.38 243 LEU A C 1
ATOM 1888 O O . LEU A 1 243 ? 3.682 -0.222 15.880 1.00 98.38 243 LEU A O 1
ATOM 1892 N N . LEU A 1 244 ? 5.468 0.750 14.910 1.00 98.06 244 LEU A N 1
ATOM 1893 C CA . LEU A 1 244 ? 6.054 1.273 16.147 1.00 98.06 244 LEU A CA 1
ATOM 1894 C C . LEU A 1 244 ? 5.128 2.291 16.817 1.00 98.06 244 LEU A C 1
ATOM 1896 O O . LEU A 1 244 ? 4.874 2.206 18.019 1.00 98.06 244 LEU A O 1
ATOM 1900 N N . PHE A 1 245 ? 4.572 3.215 16.032 1.00 96.75 245 PHE A N 1
ATOM 1901 C CA . PHE A 1 245 ? 3.576 4.171 16.500 1.00 96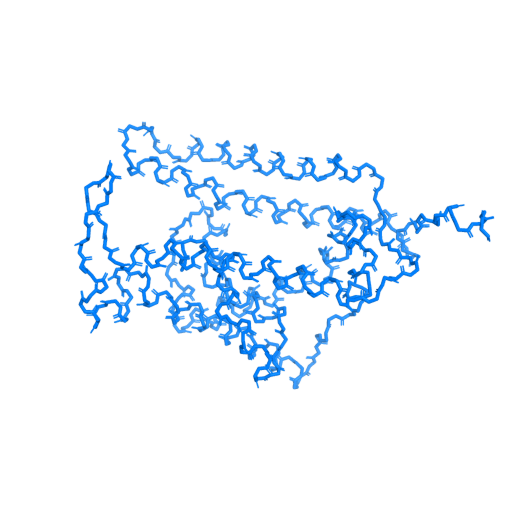.75 245 PHE A CA 1
ATOM 1902 C C . PHE A 1 245 ? 2.326 3.462 17.027 1.00 96.75 245 PHE A C 1
ATOM 1904 O O . PHE A 1 245 ? 1.846 3.798 18.106 1.00 96.75 245 PHE A O 1
ATOM 1911 N N . GLY A 1 246 ? 1.807 2.470 16.299 1.00 95.81 246 GLY A N 1
ATOM 1912 C CA . GLY A 1 246 ? 0.618 1.730 16.703 1.00 95.81 246 GLY A CA 1
ATOM 1913 C C . GLY A 1 246 ? 0.819 0.982 18.019 1.00 95.81 246 GLY A C 1
ATOM 1914 O O . GLY A 1 246 ? -0.019 1.076 18.915 1.00 95.81 246 GLY A O 1
ATOM 1915 N N . TRP A 1 247 ? 1.968 0.325 18.177 1.00 94.94 247 TRP A N 1
ATOM 1916 C CA . TRP A 1 247 ? 2.359 -0.331 19.423 1.00 94.94 247 TRP A CA 1
ATOM 1917 C C . TRP A 1 247 ? 2.492 0.662 20.586 1.00 94.94 247 TRP A C 1
ATOM 1919 O O . TRP A 1 247 ? 1.885 0.461 21.638 1.00 94.94 247 TRP A O 1
ATOM 1929 N N . TRP A 1 248 ? 3.210 1.774 20.386 1.00 95.00 248 TRP A N 1
ATOM 1930 C CA . TRP A 1 248 ? 3.340 2.841 21.387 1.00 95.00 248 TRP A CA 1
ATOM 1931 C C . TRP A 1 248 ? 1.975 3.409 21.802 1.00 95.00 248 TRP A C 1
ATOM 1933 O O . TRP A 1 248 ? 1.690 3.555 22.994 1.00 95.00 248 TRP A O 1
ATOM 1943 N N . TYR A 1 249 ? 1.106 3.685 20.827 1.00 92.44 249 TYR A N 1
ATOM 1944 C CA . TYR A 1 249 ? -0.223 4.245 21.055 1.00 92.44 249 TYR A CA 1
ATOM 1945 C C . TYR A 1 249 ? -1.085 3.309 21.905 1.00 92.44 249 TYR A C 1
ATOM 1947 O O . TYR A 1 249 ? -1.753 3.754 22.836 1.00 92.44 249 TYR A O 1
ATOM 1955 N N . GLN A 1 250 ? -1.038 2.003 21.631 1.00 89.94 250 GLN A N 1
ATOM 1956 C CA . GLN A 1 250 ? -1.782 0.997 22.391 1.00 89.94 250 GLN A CA 1
ATOM 1957 C C . GLN A 1 250 ? -1.305 0.870 23.841 1.00 89.94 250 GLN A C 1
ATOM 1959 O O . GLN A 1 250 ? -2.132 0.711 24.735 1.00 89.94 250 GLN A O 1
ATOM 1964 N N . GLN A 1 251 ? -0.004 1.005 24.109 1.00 88.75 251 GLN A N 1
ATOM 1965 C CA . GLN A 1 251 ? 0.490 1.011 25.490 1.00 88.75 251 GLN A CA 1
ATOM 1966 C C . GLN A 1 251 ? 0.031 2.242 26.268 1.00 88.75 251 GLN A C 1
ATOM 1968 O O . GLN A 1 251 ? -0.333 2.141 27.438 1.00 88.75 251 GLN A O 1
ATOM 1973 N N . LYS A 1 252 ? 0.028 3.412 25.620 1.00 84.56 252 LYS A N 1
ATOM 1974 C CA . LYS A 1 252 ? -0.447 4.661 26.232 1.00 84.56 252 LYS A CA 1
ATOM 1975 C C . LYS A 1 252 ? -1.964 4.703 26.400 1.00 84.56 252 LYS A C 1
ATOM 1977 O O . LYS A 1 252 ? -2.450 5.429 27.261 1.00 84.56 252 LYS A O 1
ATOM 1982 N N . ALA A 1 253 ? -2.694 3.924 25.608 1.00 72.06 253 ALA A N 1
ATOM 1983 C CA . ALA A 1 253 ? -4.136 3.797 25.711 1.00 72.06 253 ALA A CA 1
ATOM 1984 C C . ALA A 1 253 ? -4.615 3.042 26.965 1.00 72.06 253 ALA A C 1
ATOM 1986 O O . ALA A 1 253 ? -5.748 3.249 27.383 1.00 72.06 253 ALA A O 1
ATOM 1987 N N . GLY A 1 254 ? -3.786 2.193 27.581 1.00 54.88 254 GLY A N 1
ATOM 1988 C CA . GLY A 1 254 ? -4.204 1.350 28.707 1.00 54.88 254 GLY A CA 1
ATOM 1989 C C . GLY A 1 254 ? -5.358 0.376 28.371 1.00 54.88 254 GLY A C 1
ATOM 1990 O O . GLY A 1 254 ? -5.848 0.340 27.240 1.00 54.88 254 GLY A O 1
ATOM 1991 N N . PRO A 1 255 ? -5.829 -0.429 29.345 1.00 48.25 255 PRO A N 1
ATOM 1992 C CA . PRO A 1 255 ? -6.915 -1.404 29.147 1.00 48.25 255 PRO A CA 1
ATOM 1993 C C . PRO A 1 255 ? -8.280 -0.765 28.839 1.00 48.25 255 PRO A C 1
ATOM 1995 O O . PRO A 1 255 ? -9.176 -1.433 28.330 1.00 48.25 255 PRO A O 1
ATOM 1998 N N . THR A 1 256 ? -8.445 0.521 29.161 1.00 46.72 256 THR A N 1
ATOM 1999 C CA . THR A 1 256 ? -9.685 1.301 29.025 1.00 46.72 256 THR A CA 1
ATOM 2000 C C . THR A 1 256 ? -9.761 2.121 27.729 1.00 46.72 256 THR A C 1
ATOM 2002 O O . THR A 1 256 ? -10.785 2.755 27.473 1.00 46.72 256 THR A O 1
ATOM 2005 N N . GLY A 1 257 ? -8.729 2.064 26.878 1.00 48.47 257 GLY A N 1
ATOM 2006 C CA . GLY A 1 257 ? -8.658 2.784 25.605 1.00 48.47 257 GLY A CA 1
ATOM 2007 C C . GLY A 1 257 ? -8.079 4.201 25.739 1.00 48.47 257 GLY A C 1
ATOM 2008 O O . GLY A 1 257 ? -8.140 4.803 26.812 1.00 48.47 257 GLY A O 1
ATOM 2009 N N . PRO A 1 258 ? -7.504 4.755 24.650 1.00 47.69 258 PRO A N 1
ATOM 2010 C CA . PRO A 1 258 ? -6.846 6.059 24.680 1.00 47.69 258 PRO A CA 1
ATOM 2011 C C . PRO A 1 258 ? -7.832 7.095 25.189 1.00 47.69 258 PRO A C 1
ATOM 2013 O O . PRO A 1 258 ? -8.975 7.094 24.733 1.00 47.69 258 PRO A O 1
ATOM 2016 N N . ALA A 1 259 ? -7.384 7.942 26.125 1.00 43.94 259 ALA A N 1
ATOM 2017 C CA . ALA A 1 259 ? -8.182 8.996 26.736 1.00 43.94 259 ALA A CA 1
ATOM 2018 C C . ALA A 1 259 ? -9.030 9.679 25.658 1.00 43.94 259 ALA A C 1
ATOM 2020 O O . ALA A 1 259 ? -8.527 10.448 24.834 1.00 43.94 259 ALA A O 1
ATOM 2021 N N . LEU A 1 260 ? -10.313 9.312 25.617 1.00 47.62 260 LEU A N 1
ATOM 2022 C CA . LEU A 1 260 ? -11.279 9.913 24.722 1.00 47.62 260 LEU A CA 1
ATOM 2023 C C . LEU A 1 260 ? -11.341 11.361 25.172 1.00 47.62 260 LEU A C 1
ATOM 2025 O O . LEU A 1 260 ? -11.892 11.652 26.233 1.00 47.62 260 LEU A O 1
ATOM 2029 N N . VAL A 1 261 ? -10.719 12.258 24.410 1.00 44.84 261 VAL A N 1
ATOM 2030 C CA . VAL A 1 261 ? -10.885 13.691 24.622 1.00 44.84 261 VAL A CA 1
ATOM 2031 C C . VAL A 1 261 ? -12.375 13.951 24.422 1.00 44.84 261 VAL A C 1
ATOM 2033 O O . VAL A 1 261 ? -12.864 14.004 23.292 1.00 44.84 261 VAL A O 1
ATOM 2036 N N . ARG A 1 262 ? -13.126 14.015 25.528 1.00 40.19 262 ARG A N 1
ATOM 2037 C CA . ARG A 1 262 ? -14.491 14.529 25.532 1.00 40.19 262 ARG A CA 1
ATOM 2038 C C . ARG A 1 262 ? -14.370 15.979 25.091 1.00 40.19 262 ARG A C 1
ATOM 2040 O O . ARG A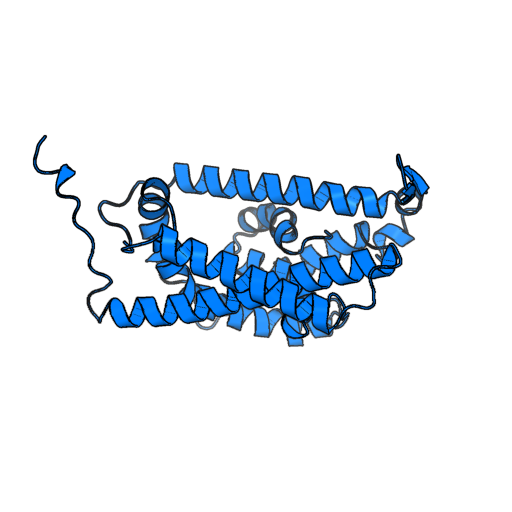 1 262 ? -13.708 16.773 25.751 1.00 40.19 262 ARG A O 1
ATOM 2047 N N . ASN A 1 263 ? -14.951 16.306 23.943 1.00 41.22 263 ASN A N 1
ATOM 2048 C CA . ASN A 1 263 ? -15.039 17.692 23.520 1.00 41.22 263 ASN A CA 1
ATOM 2049 C C . ASN A 1 263 ? -15.992 18.410 24.482 1.00 41.22 263 ASN A C 1
ATOM 2051 O O . ASN A 1 263 ? -17.188 18.134 24.475 1.00 41.22 263 ASN A O 1
ATOM 2055 N N . SER A 1 264 ? -15.465 19.355 25.255 1.00 39.19 264 SER A N 1
ATOM 2056 C CA . SER A 1 264 ? -16.222 20.309 26.078 1.00 39.19 264 SER A CA 1
ATOM 2057 C C . SER A 1 264 ? -17.077 21.285 25.252 1.00 39.19 264 SER A C 1
ATOM 2059 O O . SER A 1 264 ? -17.825 22.079 25.804 1.00 39.19 264 SER A O 1
ATOM 2061 N N . ALA A 1 265 ? -17.023 21.210 23.918 1.00 44.16 265 ALA A N 1
ATOM 2062 C CA . ALA A 1 265 ? -17.810 22.048 23.014 1.00 44.16 265 ALA A CA 1
ATOM 2063 C C . ALA A 1 265 ? -19.281 21.602 22.844 1.00 44.16 265 ALA A C 1
ATOM 2065 O O . ALA A 1 265 ? -20.001 22.208 22.060 1.00 44.16 265 ALA A O 1
ATOM 2066 N N . ALA A 1 266 ? -19.724 20.539 23.527 1.00 40.69 266 ALA A N 1
ATOM 2067 C CA . ALA A 1 266 ? -21.112 20.063 23.483 1.00 40.69 266 ALA A CA 1
ATOM 2068 C C . ALA A 1 266 ? -21.934 20.399 24.746 1.00 40.69 266 ALA A C 1
ATOM 2070 O O . ALA A 1 266 ? -23.107 20.057 24.793 1.00 40.69 266 ALA A O 1
ATOM 2071 N N . GLU A 1 267 ? -21.351 21.071 25.747 1.00 39.81 267 GLU A N 1
ATOM 2072 C CA . GLU A 1 267 ? -22.046 21.496 26.982 1.00 39.81 267 GLU A CA 1
ATOM 2073 C C . GLU A 1 267 ? -22.480 22.976 26.967 1.00 39.81 267 GLU A C 1
ATOM 2075 O O . GLU A 1 267 ? -22.903 23.507 27.988 1.00 39.81 267 GLU A O 1
ATOM 2080 N N . GLN A 1 268 ? -22.389 23.660 25.820 1.00 35.91 268 GLN A N 1
ATOM 2081 C CA . GLN A 1 268 ? -22.760 25.081 25.692 1.00 35.91 268 GLN A CA 1
ATOM 2082 C C . GLN A 1 268 ? -23.762 25.367 24.559 1.00 35.91 268 GLN A C 1
ATOM 2084 O O . GLN A 1 268 ? -23.768 26.469 24.016 1.00 35.91 268 GLN A O 1
ATOM 2089 N N . ALA A 1 269 ? -24.604 24.396 24.195 1.00 38.00 269 ALA A N 1
ATOM 2090 C CA . ALA A 1 269 ? -25.730 24.606 23.281 1.00 38.00 269 ALA A CA 1
ATOM 2091 C C . ALA A 1 269 ? -27.040 24.154 23.927 1.00 38.00 269 ALA A C 1
ATOM 2093 O O . ALA A 1 269 ? -27.037 23.048 24.514 1.00 38.00 269 ALA A O 1
#